Protein AF-A0A7C5K8W7-F1 (afdb_monomer)

Solvent-accessible surface area (backbone atoms only — not comparable to full-atom values): 14514 Å² total; per-residue (Å²): 136,70,42,13,37,46,47,64,35,25,34,15,46,86,16,75,35,67,70,28,60,50,97,71,78,48,80,86,53,53,38,77,48,79,43,80,39,96,89,74,43,78,45,77,44,69,28,29,51,47,43,64,71,70,41,61,81,80,43,57,71,79,78,52,62,81,52,55,68,49,37,47,49,49,48,41,46,51,50,65,73,43,66,86,58,56,69,76,70,30,32,60,22,24,37,38,40,27,22,52,65,27,26,50,49,47,34,49,59,45,49,49,35,32,75,76,71,31,70,92,63,48,51,70,73,52,56,61,43,41,42,69,56,38,42,56,58,57,41,29,72,76,66,50,39,66,29,61,76,46,67,39,70,48,38,84,47,15,60,63,52,48,51,52,50,50,50,53,36,48,79,67,64,75,33,69,35,35,45,40,34,36,37,35,58,81,30,69,70,57,53,52,51,42,64,78,76,44,81,67,39,89,89,42,66,54,30,34,41,45,22,29,37,39,28,36,36,34,24,64,62,78,46,80,43,50,47,69,61,51,56,52,54,49,65,62,48,75,76,65,85,73,88,67,21,50,55,59,42,59,68,60,51,52,48,48,46,52,54,71,67,50,79,86,123

Nearest PDB structures (foldseek):
  4ls5-assembly1_B  TM=7.069E-01  e=8.217E-13  Bacillus subtilis subsp. subtilis str. 168
  4r8e-assembly1_B  TM=7.696E-01  e=1.100E-11  Yersinia pestis
  1e5m-assembly1_A-2  TM=7.341E-01  e=1.330E-11  Synechocystis sp. PCC 6803
  4ls6-assembly1_B  TM=7.055E-01  e=9.696E-12  Bacillus subtilis subsp. subtilis str. 168
  8z5c-assembly1_A  TM=8.024E-01  e=2.295E-10  Helicobacter pylori

Secondary structure (DSSP, 8-state):
---EEEEEEEEETTEEEGGGS-TT--GGGEEEEEEEETTTEEEEEEEE----TTHHHHS-HHHHTTS-HHHHHHHHHHHHHTTTS-HHHHHT-EEEEE-SS-THHHHHHHHHHHHHH-GGG--HHHHHTSSTTTTHHHHHHHH---S-EEEE--GGGHHHHHHHHHHHHHHTTS-SEEEEEEEE---HHHHHHHHHHS---TT-GGGS-B-EEEEEEEESSS-SEEHHHHHHHHHHHTT--------S-HHHHHHHHHHTTS---

Foldseek 3Di:
DFKAFQDKWWWFLVGIGLVNQDPPDDLVQWDWDWDADPVPGIDIAIARETDLVCLVVQDPCVVCVLPDVLLSLQVSQCCVRCVPPDLVLQQAAEEEEFEACALVQLLVVQVCCCVVPNPVRRDPSSVCRNDRCSNVVVCCVRSVRNHHYYYAHDFQCRVVVSLVVVCVCQVVVVGFKYKYWYFDDDDSVNSVVCVVVFPDDSVPPQQHEIGHIMITMMGDPNHPDTSVVLVVQVVVCVVPDDDGNPGGYPSVSVVSNVSVVSPPD

Mean predicted aligned error: 6.03 Å

pLDDT: mean 86.11, std 12.81, range [30.64, 98.56]

Structure (mmCIF, N/CA/C/O backbone):
data_AF-A0A7C5K8W7-F1
#
_entry.id   AF-A0A7C5K8W7-F1
#
loop_
_atom_site.group_PDB
_atom_site.id
_atom_site.type_symbol
_atom_site.label_atom_id
_atom_site.label_alt_id
_atom_site.label_comp_id
_atom_site.label_asym_id
_atom_site.label_entity_id
_atom_site.label_seq_id
_atom_site.pdbx_PDB_ins_code
_atom_site.Cartn_x
_atom_site.Cartn_y
_atom_site.Cartn_z
_atom_site.occupancy
_atom_site.B_iso_or_equiv
_atom_site.auth_seq_id
_atom_site.auth_comp_id
_atom_site.auth_asym_id
_atom_site.auth_atom_id
_atom_site.pdbx_PDB_model_num
ATOM 1 N N . MET A 1 1 ? -21.645 8.231 16.759 1.00 73.12 1 MET A N 1
ATOM 2 C CA . MET A 1 1 ? -20.622 7.395 17.419 1.00 73.12 1 MET A CA 1
ATOM 3 C C . MET A 1 1 ? -19.262 7.879 16.956 1.00 73.12 1 MET A C 1
ATOM 5 O O . MET A 1 1 ? -19.178 8.366 15.835 1.00 73.12 1 MET A O 1
ATOM 9 N N . GLU A 1 2 ? -18.250 7.836 17.817 1.00 89.88 2 GLU A N 1
ATOM 10 C CA . GLU A 1 2 ? -16.876 8.190 17.441 1.00 89.88 2 GLU A CA 1
ATOM 11 C C . GLU A 1 2 ? -16.167 6.953 16.877 1.00 89.88 2 GLU A C 1
ATOM 13 O O . GLU A 1 2 ? -16.490 5.830 17.255 1.00 89.88 2 GLU A O 1
ATOM 18 N N . TYR A 1 3 ? -15.250 7.161 15.939 1.00 94.31 3 TYR A N 1
ATOM 19 C CA . TYR A 1 3 ? -14.462 6.119 15.289 1.00 94.31 3 TYR A CA 1
ATOM 20 C C . TYR A 1 3 ? -13.103 6.690 14.892 1.00 94.31 3 TYR A C 1
ATOM 22 O O . TYR A 1 3 ? -12.923 7.908 14.752 1.00 94.31 3 TYR A O 1
ATOM 30 N N . GLY A 1 4 ? -12.123 5.814 14.714 1.00 94.44 4 GLY A N 1
ATOM 31 C CA . GLY A 1 4 ? -10.752 6.230 14.469 1.00 94.44 4 GLY A CA 1
ATOM 32 C C . GLY A 1 4 ? -9.823 5.082 14.122 1.00 94.44 4 GLY A C 1
ATOM 33 O O . GLY A 1 4 ? -10.266 3.968 13.855 1.00 94.44 4 GLY A O 1
ATOM 34 N N . ILE A 1 5 ? -8.525 5.377 14.122 1.00 94.38 5 ILE A N 1
ATOM 35 C CA . ILE A 1 5 ? -7.471 4.376 13.945 1.00 94.38 5 ILE A CA 1
ATOM 36 C C . ILE A 1 5 ? -7.405 3.522 15.205 1.00 94.38 5 ILE A C 1
ATOM 38 O O . ILE A 1 5 ? -7.180 4.064 16.279 1.00 94.38 5 ILE A O 1
ATOM 42 N N . ILE A 1 6 ? -7.570 2.214 15.059 1.00 94.75 6 ILE A N 1
ATOM 43 C CA . ILE A 1 6 ? -7.406 1.181 16.088 1.00 94.75 6 ILE A CA 1
ATOM 44 C C . ILE A 1 6 ? -5.950 0.723 16.129 1.00 94.75 6 ILE A C 1
ATOM 46 O O . ILE A 1 6 ? -5.326 0.700 17.184 1.00 94.75 6 ILE A O 1
ATOM 50 N N . ASP A 1 7 ? -5.396 0.391 14.964 1.00 94.44 7 ASP A N 1
ATOM 51 C CA . ASP A 1 7 ? -4.010 -0.043 14.831 1.00 94.44 7 ASP A CA 1
ATOM 52 C C . ASP A 1 7 ? -3.421 0.426 13.502 1.00 94.44 7 ASP A C 1
ATOM 54 O O . ASP A 1 7 ? -4.143 0.833 12.587 1.00 94.44 7 ASP A O 1
ATOM 58 N N . PHE A 1 8 ? -2.098 0.382 13.397 1.00 93.94 8 PHE A N 1
ATOM 59 C CA . PHE A 1 8 ? -1.381 0.753 12.190 1.00 93.94 8 PHE A CA 1
ATOM 60 C C . PHE A 1 8 ? -0.068 -0.009 12.054 1.00 93.94 8 PHE A C 1
ATOM 62 O O . PHE A 1 8 ? 0.549 -0.430 13.033 1.00 93.94 8 PHE A O 1
ATOM 69 N N . VAL A 1 9 ? 0.404 -0.123 10.818 1.00 93.81 9 VAL A N 1
ATOM 70 C CA . VAL A 1 9 ? 1.716 -0.682 10.502 1.00 93.81 9 VAL A CA 1
ATOM 71 C C . VAL A 1 9 ? 2.294 -0.005 9.268 1.00 93.81 9 VAL A C 1
ATOM 73 O O . VAL A 1 9 ? 1.561 0.411 8.371 1.00 93.81 9 VAL A O 1
ATOM 76 N N . GLY A 1 10 ? 3.618 0.103 9.215 1.00 91.81 10 GLY A N 1
ATOM 77 C CA . GLY A 1 10 ? 4.339 0.562 8.041 1.00 91.81 10 GLY A CA 1
ATOM 78 C C . GLY A 1 10 ? 5.283 -0.488 7.465 1.00 91.81 10 GLY A C 1
ATOM 79 O O . GLY A 1 10 ? 5.705 -1.413 8.157 1.00 91.81 10 GLY A O 1
ATOM 80 N N . LEU A 1 11 ? 5.652 -0.305 6.201 1.00 91.50 11 LEU A N 1
ATOM 81 C CA . LEU A 1 11 ? 6.654 -1.084 5.490 1.00 91.50 11 LEU A CA 1
ATOM 82 C C . LEU A 1 11 ? 7.580 -0.154 4.703 1.00 91.50 11 LEU A C 1
ATOM 84 O O . LEU A 1 11 ? 7.129 0.575 3.820 1.00 91.50 11 LEU A O 1
ATOM 88 N N . SER A 1 12 ? 8.879 -0.247 4.972 1.00 88.81 12 SER A N 1
ATOM 89 C CA . SER A 1 12 ? 9.927 0.506 4.276 1.00 88.81 12 SER A CA 1
ATOM 90 C C . SER A 1 12 ? 11.113 -0.387 3.905 1.00 88.81 12 SER A C 1
ATOM 92 O O . SER A 1 12 ? 11.062 -1.614 4.045 1.00 88.81 12 SER A O 1
ATOM 94 N N . SER A 1 13 ? 12.221 0.219 3.474 1.00 87.12 13 SER A N 1
ATOM 95 C CA . SER A 1 13 ? 13.502 -0.479 3.320 1.00 87.12 13 SER A CA 1
ATOM 96 C C . SER A 1 13 ? 14.047 -1.076 4.615 1.00 87.12 13 SER A C 1
ATOM 98 O O . SER A 1 13 ? 14.759 -2.077 4.572 1.00 87.12 13 SER A O 1
ATOM 100 N N . LYS A 1 14 ? 13.635 -0.559 5.777 1.00 84.00 14 LYS A N 1
ATOM 101 C CA . LYS A 1 14 ? 13.983 -1.137 7.084 1.00 84.00 14 LYS A CA 1
ATOM 102 C C . LYS A 1 14 ? 13.148 -2.352 7.465 1.00 84.00 14 LYS A C 1
ATOM 104 O O . LYS A 1 14 ? 13.459 -3.025 8.444 1.00 84.00 14 LYS A O 1
ATOM 109 N N . GLY A 1 15 ? 12.096 -2.630 6.701 1.00 87.50 15 GLY A N 1
ATOM 110 C CA . GLY A 1 15 ? 11.168 -3.720 6.946 1.00 87.50 15 GLY A CA 1
ATOM 111 C C . GLY A 1 15 ? 9.838 -3.256 7.518 1.00 87.50 15 GLY A C 1
ATOM 112 O O . GLY A 1 15 ? 9.438 -2.099 7.384 1.00 87.50 15 GLY A O 1
ATOM 113 N N . LEU A 1 16 ? 9.131 -4.221 8.094 1.00 92.81 16 LEU A N 1
ATOM 114 C CA . LEU A 1 16 ? 7.745 -4.121 8.534 1.00 92.81 16 LEU A CA 1
ATOM 115 C C . LEU A 1 16 ? 7.657 -3.834 10.037 1.00 92.81 16 LEU A C 1
ATOM 117 O O . LEU A 1 16 ? 8.288 -4.537 10.837 1.00 92.81 16 LEU A O 1
ATOM 121 N N . GLY A 1 17 ? 6.835 -2.855 10.410 1.00 90.69 17 GLY A N 1
ATOM 122 C CA . GLY A 1 17 ? 6.526 -2.522 11.798 1.00 90.69 17 GLY A CA 1
ATOM 123 C C . GLY A 1 17 ? 6.016 -1.092 11.974 1.00 90.69 17 GLY A C 1
ATOM 124 O O . GLY A 1 17 ? 5.951 -0.313 11.023 1.00 90.69 17 GLY A O 1
ATOM 125 N N . LYS A 1 18 ? 5.678 -0.723 13.213 1.00 87.25 18 LYS A N 1
ATOM 126 C CA . LYS A 1 18 ? 5.244 0.645 13.549 1.00 87.25 18 LYS A CA 1
ATOM 127 C C . LYS A 1 18 ? 6.357 1.671 13.305 1.00 87.25 18 LYS A C 1
ATOM 129 O O . LYS A 1 18 ? 6.107 2.722 12.725 1.00 87.25 18 LYS A O 1
ATOM 134 N N . ASP A 1 19 ? 7.608 1.300 13.580 1.00 80.00 19 ASP A N 1
ATOM 135 C CA . ASP A 1 19 ? 8.796 2.146 13.378 1.00 80.00 19 ASP A CA 1
ATOM 136 C C . ASP A 1 19 ? 9.365 2.141 11.946 1.00 80.00 19 ASP A C 1
ATOM 138 O O . ASP A 1 19 ? 10.412 2.754 11.692 1.00 80.00 19 ASP A O 1
ATOM 142 N N . ALA A 1 20 ? 8.706 1.451 11.004 1.00 77.06 20 ALA A N 1
ATOM 143 C CA . ALA A 1 20 ? 9.186 1.305 9.628 1.00 77.06 20 ALA A CA 1
ATOM 144 C C . ALA A 1 20 ? 9.417 2.663 8.946 1.00 77.06 20 ALA A C 1
ATOM 146 O O . ALA A 1 20 ? 10.386 2.824 8.202 1.00 77.06 20 ALA A O 1
ATOM 147 N N . PHE A 1 21 ? 8.582 3.658 9.253 1.00 67.94 21 PHE A N 1
ATOM 148 C CA . PHE A 1 21 ? 8.737 5.037 8.795 1.00 67.94 21 PHE A CA 1
ATOM 149 C C . PHE A 1 21 ? 9.193 5.922 9.950 1.00 67.94 21 PHE A C 1
ATOM 151 O O . PHE A 1 21 ? 8.407 6.598 10.606 1.00 67.94 21 PHE A O 1
ATOM 158 N N . SER A 1 22 ? 10.493 5.909 10.218 1.00 59.72 22 SER A N 1
ATOM 159 C CA . SER A 1 22 ? 11.137 6.894 11.086 1.00 59.72 22 SER A CA 1
ATOM 160 C C . SER A 1 22 ? 12.089 7.751 10.254 1.00 59.72 22 SER A C 1
ATOM 162 O O . SER A 1 22 ? 12.620 7.287 9.246 1.00 59.72 22 SER A O 1
ATOM 164 N N . PHE A 1 23 ? 12.402 8.970 10.712 1.00 54.12 23 PHE A N 1
ATOM 165 C CA . PHE A 1 23 ? 13.442 9.846 10.128 1.00 54.12 23 PHE A CA 1
ATOM 166 C C . PHE A 1 23 ? 14.855 9.222 10.089 1.00 54.12 23 PHE A C 1
ATOM 168 O O . PHE A 1 23 ? 15.833 9.900 9.800 1.00 54.12 23 PHE A O 1
ATOM 175 N N . LYS A 1 24 ? 14.985 7.939 10.430 1.00 57.00 24 LYS A N 1
ATOM 176 C CA . LYS A 1 24 ? 16.237 7.212 10.548 1.00 57.00 24 LYS A CA 1
ATOM 177 C C . LYS A 1 24 ? 16.646 6.505 9.256 1.00 57.00 24 LYS A C 1
ATOM 179 O O . LYS A 1 24 ? 17.617 5.761 9.352 1.00 57.00 24 LYS A O 1
ATOM 184 N N . LEU A 1 25 ? 15.927 6.610 8.129 1.00 69.94 25 LEU A N 1
ATOM 185 C CA . LEU A 1 25 ? 16.428 6.065 6.854 1.00 69.94 25 LEU A CA 1
ATOM 186 C C . LEU A 1 25 ? 17.847 6.574 6.626 1.00 69.94 25 LEU A C 1
ATOM 188 O O . LEU A 1 25 ? 18.106 7.769 6.742 1.00 69.94 25 LEU A O 1
ATOM 192 N N . LYS A 1 26 ? 18.778 5.652 6.411 1.00 77.94 26 LYS A N 1
ATOM 193 C CA . LYS A 1 26 ? 20.192 5.981 6.253 1.00 77.94 26 LYS A CA 1
ATOM 194 C C . LYS A 1 26 ? 20.591 5.830 4.800 1.00 77.94 26 LYS A C 1
ATOM 196 O O . LYS A 1 26 ? 19.956 5.103 4.043 1.00 77.94 26 LYS A O 1
ATOM 201 N N . LYS A 1 27 ? 21.716 6.449 4.443 1.00 81.19 27 LYS A N 1
ATOM 202 C CA . LYS A 1 27 ? 22.355 6.261 3.134 1.00 81.19 27 LYS A CA 1
ATOM 203 C C . LYS A 1 27 ? 22.630 4.775 2.834 1.00 81.19 27 LYS A C 1
ATOM 205 O O . LYS A 1 27 ? 22.548 4.359 1.690 1.00 81.19 27 LYS A O 1
ATOM 210 N N . GLU A 1 28 ? 22.870 3.974 3.874 1.00 85.50 28 GLU A N 1
ATOM 211 C CA . GLU A 1 28 ? 23.045 2.512 3.811 1.00 85.50 28 GLU A CA 1
ATOM 212 C C . GLU A 1 28 ? 21.793 1.751 3.333 1.00 85.50 28 GLU A C 1
ATOM 214 O O . GLU A 1 28 ? 21.921 0.662 2.783 1.00 85.50 28 GLU A O 1
ATOM 219 N N . ASP A 1 29 ? 20.594 2.314 3.525 1.00 85.19 29 ASP A N 1
ATOM 220 C CA . ASP A 1 29 ? 19.325 1.691 3.122 1.00 85.19 29 ASP A CA 1
ATOM 221 C C . ASP A 1 29 ? 18.980 1.975 1.641 1.00 85.19 29 ASP A C 1
ATOM 223 O O . ASP A 1 29 ? 17.985 1.458 1.120 1.00 85.19 29 ASP A O 1
ATOM 227 N N . ILE A 1 30 ? 19.761 2.828 0.963 1.00 88.25 30 ILE A N 1
ATOM 228 C CA . ILE A 1 30 ? 19.527 3.229 -0.428 1.00 88.25 30 ILE A CA 1
ATOM 229 C C . ILE A 1 30 ? 19.907 2.080 -1.361 1.00 88.25 30 ILE A C 1
ATOM 231 O O . ILE A 1 30 ? 21.018 1.554 -1.340 1.00 88.25 30 ILE A O 1
ATOM 235 N N . SER A 1 31 ? 18.966 1.720 -2.225 1.00 90.50 31 SER A N 1
ATOM 236 C CA . SER A 1 31 ? 19.178 0.844 -3.371 1.00 90.50 31 SER A CA 1
ATOM 237 C C . SER A 1 31 ? 19.349 1.669 -4.643 1.00 90.50 31 SER A C 1
ATOM 239 O O . SER A 1 31 ? 18.922 2.819 -4.719 1.00 90.50 31 SER A O 1
ATOM 241 N N . PHE A 1 32 ? 19.946 1.063 -5.666 1.00 89.44 32 PHE A N 1
ATOM 242 C CA . PHE A 1 32 ? 20.142 1.701 -6.963 1.00 89.44 32 PHE A CA 1
ATOM 243 C C . PHE A 1 32 ? 19.497 0.882 -8.067 1.00 89.44 32 PHE A C 1
ATOM 245 O O . PHE A 1 32 ? 19.556 -0.350 -8.066 1.00 89.44 32 PHE A O 1
ATOM 252 N N . MET A 1 33 ? 18.881 1.586 -9.008 1.00 86.31 33 MET A N 1
ATOM 253 C CA . MET A 1 33 ? 18.307 1.015 -10.214 1.00 86.31 33 MET A CA 1
ATOM 254 C C . MET A 1 33 ? 19.039 1.592 -11.418 1.00 86.31 33 MET A C 1
ATOM 256 O O . MET A 1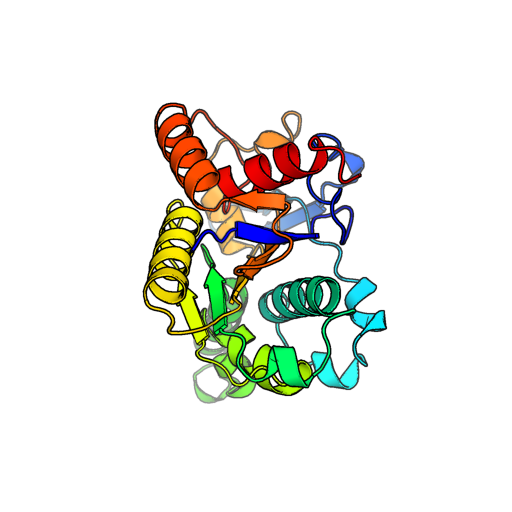 33 ? 19.143 2.809 -11.580 1.00 86.31 33 MET A O 1
ATOM 260 N N . GLU A 1 34 ? 19.583 0.703 -12.242 1.00 85.00 34 GLU A N 1
ATOM 261 C CA . GLU A 1 34 ? 20.274 1.085 -13.465 1.00 85.00 34 GLU A CA 1
ATOM 262 C C . GLU A 1 34 ? 19.276 1.147 -14.615 1.00 85.00 34 GLU A C 1
ATOM 264 O O . GLU A 1 34 ? 18.711 0.132 -15.008 1.00 85.00 34 GLU A O 1
ATOM 269 N N . ILE A 1 35 ? 19.113 2.334 -15.187 1.00 81.56 35 ILE A N 1
ATOM 270 C CA . ILE A 1 35 ? 18.235 2.575 -16.324 1.00 81.56 35 ILE A CA 1
ATOM 271 C C . ILE A 1 35 ? 19.096 2.743 -17.567 1.00 81.56 35 ILE A C 1
ATOM 273 O O . ILE A 1 35 ? 19.996 3.588 -17.610 1.00 81.56 35 ILE A O 1
ATOM 277 N N . LYS A 1 36 ? 18.811 1.931 -18.585 1.00 76.44 36 LYS A N 1
ATOM 278 C CA . LYS A 1 36 ? 19.449 2.011 -19.900 1.00 76.44 36 LYS A CA 1
ATOM 279 C C . LYS A 1 36 ? 18.443 2.539 -20.906 1.00 76.44 36 LYS A C 1
ATOM 281 O O . LYS A 1 36 ? 17.385 1.950 -21.090 1.00 76.44 36 LYS A O 1
ATOM 286 N N . SER A 1 37 ? 18.795 3.625 -21.576 1.00 65.31 37 SER A N 1
ATOM 287 C CA . SER A 1 37 ? 18.036 4.150 -22.704 1.00 65.31 37 SER A CA 1
ATOM 288 C C . SER A 1 37 ? 18.984 4.449 -23.856 1.00 65.31 37 SER A C 1
ATOM 290 O O . SER A 1 37 ? 20.062 5.000 -23.641 1.00 65.31 37 SER A O 1
ATOM 292 N N . GLU A 1 38 ? 18.566 4.139 -25.083 1.00 60.22 38 GLU A N 1
ATOM 293 C CA . GLU A 1 38 ? 19.293 4.551 -26.290 1.00 60.22 38 GLU A CA 1
ATOM 294 C C . GLU A 1 38 ? 19.387 6.081 -26.410 1.00 60.22 38 GLU A C 1
ATOM 296 O O . GLU A 1 38 ? 20.368 6.601 -26.930 1.00 60.22 38 GLU A O 1
ATOM 301 N N . ILE A 1 39 ? 18.396 6.806 -25.877 1.00 57.69 39 ILE A N 1
ATOM 302 C CA . ILE A 1 39 ? 18.286 8.268 -25.982 1.00 57.69 39 ILE A CA 1
ATOM 303 C C . ILE A 1 39 ? 19.061 8.972 -24.856 1.00 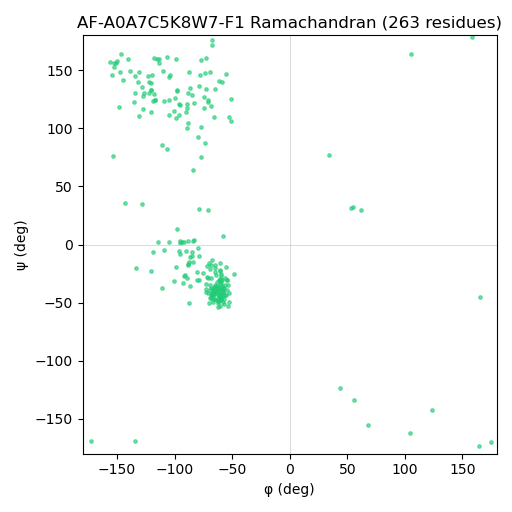57.69 39 ILE A C 1
ATOM 305 O O . ILE A 1 39 ? 19.642 10.033 -25.072 1.00 57.69 39 ILE A O 1
ATOM 309 N N . PHE A 1 40 ? 19.088 8.391 -23.652 1.00 58.25 40 PHE A N 1
ATOM 310 C CA . PHE A 1 40 ? 19.617 9.053 -22.446 1.00 58.25 40 PHE A CA 1
ATOM 311 C C . PHE A 1 40 ? 20.874 8.394 -21.864 1.00 58.25 40 PHE A C 1
ATOM 313 O O . PHE A 1 40 ? 21.385 8.835 -20.835 1.00 58.25 40 PHE A O 1
ATOM 320 N N . GLY A 1 41 ? 21.381 7.343 -22.509 1.00 69.00 41 GLY A N 1
ATOM 321 C CA . GLY A 1 41 ? 22.503 6.561 -22.009 1.00 69.00 41 GLY A CA 1
ATOM 322 C C . GLY A 1 41 ? 22.152 5.761 -20.752 1.00 69.00 41 GLY A C 1
ATOM 323 O O . GLY A 1 41 ? 21.001 5.395 -20.505 1.00 69.00 41 GLY A O 1
ATOM 324 N N . LYS A 1 42 ? 23.182 5.450 -19.962 1.00 77.88 42 LYS A N 1
ATOM 325 C CA . LYS A 1 42 ? 23.071 4.706 -18.703 1.00 77.88 42 LYS A CA 1
ATOM 326 C C . LYS A 1 42 ? 22.982 5.689 -17.533 1.00 77.88 42 LYS A C 1
ATOM 328 O O . LYS A 1 42 ? 23.926 6.443 -17.304 1.00 77.88 42 LYS A O 1
ATOM 333 N N . LYS A 1 43 ? 21.888 5.645 -16.768 1.00 83.62 43 LYS A N 1
ATOM 334 C CA . LYS A 1 43 ? 21.689 6.431 -15.537 1.00 83.62 43 LYS A CA 1
ATOM 335 C C . LYS A 1 43 ? 21.468 5.483 -14.360 1.00 83.62 43 LYS A C 1
ATOM 337 O O . LYS A 1 43 ? 20.681 4.551 -14.467 1.00 83.62 43 LYS A O 1
ATOM 342 N N . SER A 1 44 ? 22.160 5.710 -13.247 1.00 88.38 44 SER A N 1
ATOM 343 C CA . SER A 1 44 ? 21.886 5.025 -11.978 1.00 88.38 44 SER A CA 1
ATOM 344 C C . SER A 1 44 ? 21.061 5.960 -11.108 1.00 88.38 44 SER A C 1
ATOM 346 O O . SER A 1 44 ? 21.457 7.111 -10.930 1.00 88.38 44 SER A O 1
ATOM 348 N N . LEU A 1 45 ? 19.914 5.498 -10.618 1.00 89.31 45 LEU A N 1
ATOM 349 C CA . LEU A 1 45 ? 19.011 6.307 -9.804 1.00 89.31 45 LEU A CA 1
ATOM 350 C C . LEU A 1 45 ? 18.797 5.669 -8.426 1.00 89.31 45 LEU A C 1
ATOM 352 O O . LEU A 1 45 ? 18.544 4.460 -8.359 1.00 89.31 45 LEU A O 1
ATOM 356 N N . PRO A 1 46 ? 18.895 6.455 -7.337 1.00 90.50 46 PRO A N 1
ATOM 357 C CA . PRO A 1 46 ? 18.686 5.960 -5.986 1.00 90.50 46 PRO A CA 1
ATOM 358 C C . PRO A 1 46 ? 17.192 5.802 -5.687 1.00 90.50 46 PRO A C 1
ATOM 360 O O . PRO A 1 46 ? 16.364 6.607 -6.118 1.00 90.50 46 PRO A O 1
ATOM 363 N N . PHE A 1 47 ? 16.854 4.788 -4.899 1.00 90.06 47 PHE A N 1
ATOM 364 C CA . PHE A 1 47 ? 15.527 4.600 -4.325 1.00 90.06 47 PHE A CA 1
ATOM 365 C C . PHE A 1 47 ? 15.600 3.750 -3.051 1.00 90.06 47 PHE A C 1
ATOM 367 O O . PHE A 1 47 ? 16.521 2.953 -2.868 1.00 90.06 47 PHE A O 1
ATOM 374 N N . PHE A 1 48 ? 14.612 3.862 -2.169 1.00 88.94 48 PHE A N 1
ATOM 375 C CA . PHE A 1 48 ? 14.472 2.951 -1.034 1.00 88.94 48 PHE A CA 1
ATOM 376 C C . PHE A 1 48 ? 13.613 1.751 -1.431 1.00 88.94 48 PHE A C 1
ATOM 378 O O . PHE A 1 48 ? 12.421 1.887 -1.703 1.00 88.94 48 PHE A O 1
ATOM 385 N N . LYS A 1 49 ? 14.218 0.561 -1.456 1.00 91.50 49 LYS A N 1
ATOM 386 C CA . LYS A 1 49 ? 13.532 -0.690 -1.792 1.00 91.50 49 LYS A CA 1
ATOM 387 C C . LYS A 1 49 ? 12.851 -1.280 -0.565 1.00 91.50 49 LYS A C 1
ATOM 389 O O . LYS A 1 49 ? 13.523 -1.494 0.435 1.00 91.50 49 LYS A O 1
ATOM 394 N N . ALA A 1 50 ? 11.568 -1.624 -0.647 1.00 91.31 50 ALA A N 1
ATOM 395 C CA . ALA A 1 50 ? 10.851 -2.225 0.479 1.00 91.31 50 ALA A CA 1
ATOM 396 C C . ALA A 1 50 ? 11.415 -3.613 0.836 1.00 91.31 50 ALA A C 1
ATOM 398 O O . ALA A 1 50 ? 11.600 -4.463 -0.043 1.00 91.31 50 ALA A O 1
ATOM 399 N N . ASN A 1 51 ? 11.640 -3.871 2.130 1.00 92.38 51 ASN A N 1
ATOM 400 C CA . ASN A 1 51 ? 12.064 -5.186 2.611 1.00 92.38 51 ASN A CA 1
ATOM 401 C C . ASN A 1 51 ? 10.845 -6.068 2.928 1.00 92.38 51 ASN A C 1
ATOM 403 O O . ASN A 1 51 ? 10.238 -5.963 3.993 1.00 92.38 51 ASN A O 1
ATOM 407 N N . ILE A 1 52 ? 10.520 -6.967 1.995 1.00 93.56 52 ILE A N 1
ATOM 408 C CA . ILE A 1 52 ? 9.361 -7.869 2.067 1.00 93.56 52 ILE A CA 1
ATOM 409 C C . ILE A 1 52 ? 9.693 -9.283 2.572 1.00 93.56 52 ILE A C 1
ATOM 411 O O . ILE A 1 52 ? 8.871 -10.187 2.422 1.00 93.56 52 ILE A O 1
ATOM 415 N N . ASP A 1 53 ? 10.878 -9.521 3.148 1.00 92.62 53 ASP A N 1
ATOM 416 C CA . ASP A 1 53 ? 11.310 -10.881 3.516 1.00 92.62 53 ASP A CA 1
ATOM 417 C C . ASP A 1 53 ? 10.386 -11.560 4.532 1.00 92.62 53 ASP A C 1
ATOM 419 O O . ASP A 1 53 ? 10.139 -12.765 4.424 1.00 92.62 53 ASP A O 1
ATOM 423 N N . LYS A 1 54 ? 9.802 -10.776 5.446 1.00 95.00 54 LYS A N 1
ATOM 424 C CA . LYS A 1 54 ? 8.827 -11.250 6.439 1.00 95.00 54 LYS A CA 1
ATOM 425 C C . LYS A 1 54 ? 7.564 -11.860 5.830 1.00 95.00 54 LYS A C 1
ATOM 427 O O . LYS A 1 54 ? 6.865 -12.599 6.508 1.00 95.00 54 LYS A O 1
ATOM 432 N N . LEU A 1 55 ? 7.276 -11.641 4.544 1.00 95.56 55 LEU A N 1
ATOM 433 C CA . LEU A 1 55 ? 6.135 -12.288 3.883 1.00 95.56 55 LEU A CA 1
ATOM 434 C C . LEU A 1 55 ? 6.229 -13.823 3.917 1.00 95.56 55 LEU A C 1
ATOM 436 O O . LEU A 1 55 ? 5.203 -14.501 3.925 1.00 95.56 55 LEU A O 1
ATOM 440 N N . LYS A 1 56 ? 7.450 -14.370 3.994 1.00 95.25 56 LYS A N 1
ATOM 441 C CA . LYS A 1 56 ? 7.713 -15.814 4.108 1.00 95.25 56 LYS A CA 1
ATOM 442 C C . LYS A 1 56 ? 7.263 -16.407 5.449 1.00 95.25 56 LYS A C 1
ATOM 444 O O . LYS A 1 56 ? 7.136 -17.622 5.545 1.00 95.25 56 LYS A O 1
ATOM 449 N N . GLU A 1 57 ? 7.032 -15.576 6.465 1.00 95.94 57 GLU A N 1
ATOM 450 C CA . GLU A 1 57 ? 6.479 -16.007 7.756 1.00 95.94 57 GLU A CA 1
ATOM 451 C C . GLU A 1 57 ? 4.970 -16.284 7.655 1.00 95.94 57 GLU A C 1
ATOM 453 O O . GLU A 1 57 ? 4.443 -17.089 8.418 1.00 95.94 57 GLU A O 1
ATOM 458 N N . PHE A 1 58 ? 4.287 -15.663 6.686 1.00 95.94 58 PHE A N 1
ATOM 459 C CA . PHE A 1 58 ? 2.839 -15.789 6.491 1.00 95.94 58 PHE A CA 1
ATOM 460 C C . PHE A 1 58 ? 2.458 -16.767 5.375 1.00 95.94 58 PHE A C 1
ATOM 462 O O . PHE A 1 58 ? 1.412 -17.407 5.456 1.00 95.94 58 PHE A O 1
ATOM 469 N N . TYR A 1 59 ? 3.286 -16.894 4.332 1.00 96.94 59 TYR A N 1
ATOM 470 C CA . TYR A 1 59 ? 2.950 -17.685 3.147 1.00 96.94 59 TYR A CA 1
ATOM 471 C C . TYR A 1 59 ? 4.122 -18.499 2.619 1.00 96.94 59 TYR A C 1
ATOM 473 O O . TYR A 1 59 ? 5.279 -18.070 2.646 1.00 96.94 59 TYR A O 1
ATOM 481 N 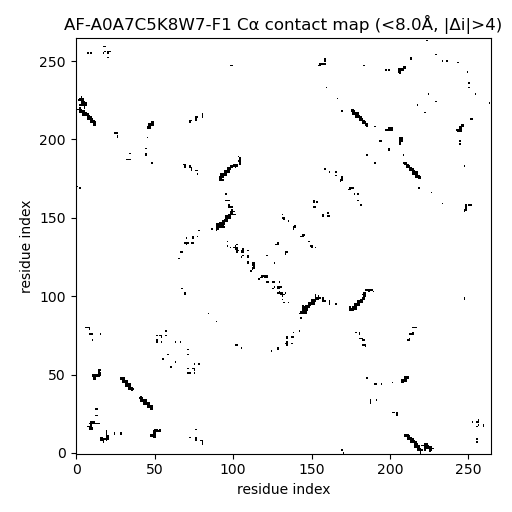N . SER A 1 60 ? 3.807 -19.651 2.023 1.00 96.00 60 SER A N 1
ATOM 482 C CA . SER A 1 60 ? 4.804 -20.412 1.281 1.00 96.00 60 SER A CA 1
ATOM 483 C C . SER A 1 60 ? 5.194 -19.674 -0.004 1.00 96.00 60 SER A C 1
ATOM 485 O O . SER A 1 60 ? 4.369 -19.029 -0.656 1.00 96.00 60 SER A O 1
ATOM 487 N N . LEU A 1 61 ? 6.449 -19.832 -0.441 1.00 92.44 61 LEU A N 1
ATOM 488 C CA . LEU A 1 61 ? 6.912 -19.263 -1.713 1.00 92.44 61 LEU A CA 1
ATOM 489 C C . LEU A 1 61 ? 6.068 -19.730 -2.905 1.00 92.44 61 LEU A C 1
ATOM 491 O O . LEU A 1 61 ? 5.950 -19.000 -3.885 1.00 92.44 61 LEU A O 1
ATOM 495 N N . LYS A 1 62 ? 5.484 -20.932 -2.829 1.00 94.12 62 LYS A N 1
ATOM 496 C CA . LYS A 1 62 ? 4.636 -21.496 -3.882 1.00 94.12 62 LYS A CA 1
ATOM 497 C C . LYS A 1 62 ? 3.356 -20.681 -4.066 1.00 94.12 62 LYS A C 1
ATOM 499 O O . LYS A 1 62 ? 2.984 -20.433 -5.214 1.00 94.12 62 LYS A O 1
ATOM 504 N N . ASP A 1 63 ? 2.739 -20.251 -2.969 1.00 91.62 63 ASP A N 1
ATOM 505 C CA . ASP A 1 63 ? 1.444 -19.560 -2.974 1.00 91.62 63 ASP A CA 1
ATOM 506 C C . ASP A 1 63 ? 1.575 -18.137 -3.515 1.00 91.62 63 ASP A C 1
ATOM 508 O O . ASP A 1 63 ? 0.784 -17.699 -4.349 1.00 91.62 63 ASP A O 1
ATOM 51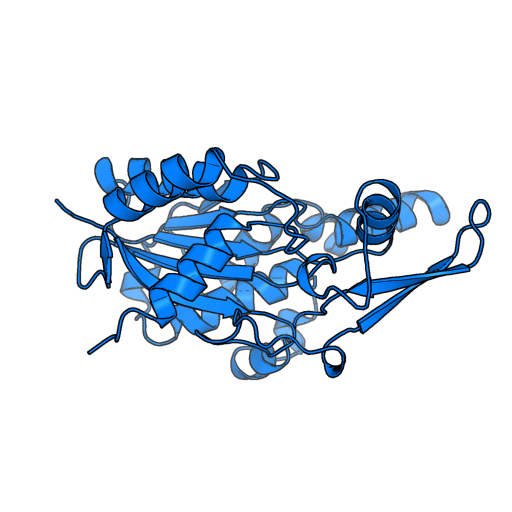2 N N . ILE A 1 64 ? 2.643 -17.442 -3.121 1.00 93.50 64 ILE A N 1
ATOM 513 C CA . ILE A 1 64 ? 2.876 -16.045 -3.508 1.00 93.50 64 ILE A CA 1
ATOM 514 C C . ILE A 1 64 ? 3.683 -15.892 -4.800 1.00 93.50 64 ILE A C 1
ATOM 516 O O . ILE A 1 64 ? 3.837 -14.773 -5.285 1.00 93.50 64 ILE A O 1
ATOM 520 N N . ARG A 1 65 ? 4.204 -16.982 -5.392 1.00 90.38 65 ARG A N 1
ATOM 521 C CA . ARG A 1 65 ? 5.082 -16.931 -6.583 1.00 90.38 65 ARG A CA 1
ATOM 522 C C . ARG A 1 65 ? 4.471 -16.155 -7.745 1.00 90.38 65 ARG A C 1
ATOM 524 O O . ARG A 1 65 ? 5.206 -15.528 -8.501 1.00 90.38 65 ARG A O 1
ATOM 531 N N . ARG A 1 66 ? 3.151 -16.248 -7.901 1.00 88.94 66 ARG A N 1
ATOM 532 C CA . ARG A 1 66 ? 2.396 -15.641 -9.004 1.00 88.94 66 ARG A CA 1
ATOM 533 C C . ARG A 1 66 ? 1.985 -14.194 -8.744 1.00 88.94 66 ARG A C 1
ATOM 535 O O . ARG A 1 66 ? 1.534 -13.543 -9.674 1.00 88.94 66 ARG A O 1
ATOM 542 N N . LEU A 1 67 ? 2.134 -13.714 -7.512 1.00 93.12 67 LEU A N 1
ATOM 543 C CA . LEU A 1 67 ? 1.847 -12.329 -7.165 1.00 93.12 67 LEU A CA 1
ATOM 544 C C . LEU A 1 67 ? 3.014 -11.447 -7.598 1.00 93.12 67 LEU A C 1
ATOM 546 O O . LEU A 1 67 ? 4.177 -11.806 -7.358 1.00 93.12 67 LEU A O 1
ATOM 550 N N . ASP A 1 68 ? 2.694 -10.300 -8.187 1.00 93.56 68 ASP A N 1
ATOM 551 C CA . ASP A 1 68 ? 3.660 -9.227 -8.381 1.00 93.56 68 ASP A CA 1
ATOM 552 C C . ASP A 1 68 ? 4.072 -8.616 -7.032 1.00 93.56 68 ASP A C 1
ATOM 554 O O . ASP A 1 68 ? 3.574 -8.976 -5.958 1.00 93.56 68 ASP A O 1
ATOM 558 N N . LYS A 1 69 ? 5.081 -7.750 -7.058 1.00 93.81 69 LYS A N 1
ATOM 559 C CA . LYS A 1 69 ? 5.648 -7.202 -5.828 1.00 93.81 69 LYS A CA 1
ATOM 560 C C . LYS A 1 69 ? 4.699 -6.192 -5.175 1.00 93.81 69 LYS A C 1
ATOM 562 O O . LYS A 1 69 ? 4.606 -6.204 -3.947 1.00 93.81 69 LYS A O 1
ATOM 567 N N . TYR A 1 70 ? 3.939 -5.429 -5.957 1.00 95.38 70 TYR A N 1
ATOM 568 C CA . TYR A 1 70 ? 2.850 -4.590 -5.460 1.00 95.38 70 TYR A CA 1
ATOM 569 C C . TYR A 1 70 ? 1.837 -5.383 -4.612 1.00 95.38 70 TYR A C 1
ATOM 571 O O . TYR A 1 70 ? 1.621 -5.059 -3.439 1.00 95.38 70 TYR A O 1
ATOM 579 N N . ALA A 1 71 ? 1.297 -6.490 -5.129 1.00 96.62 71 ALA A N 1
ATOM 580 C CA . ALA A 1 71 ? 0.369 -7.336 -4.382 1.00 96.62 71 ALA A CA 1
ATOM 581 C C . ALA A 1 71 ? 1.016 -7.973 -3.143 1.00 96.62 71 ALA A C 1
ATOM 583 O O . ALA A 1 71 ? 0.374 -8.093 -2.101 1.00 96.62 71 ALA A O 1
ATOM 584 N N . ARG A 1 72 ? 2.302 -8.342 -3.211 1.00 96.56 72 ARG A N 1
ATOM 585 C CA . ARG A 1 72 ? 3.051 -8.866 -2.053 1.00 96.56 72 ARG A CA 1
ATOM 586 C C . ARG A 1 72 ? 3.237 -7.835 -0.942 1.00 96.56 72 ARG A C 1
ATOM 588 O O . ARG A 1 72 ? 3.169 -8.212 0.225 1.00 96.56 72 ARG A O 1
ATOM 595 N N . ILE A 1 73 ? 3.458 -6.562 -1.278 1.00 96.56 73 ILE A N 1
ATOM 596 C CA . ILE A 1 73 ? 3.539 -5.464 -0.302 1.00 96.56 73 ILE A CA 1
ATOM 597 C C . ILE A 1 73 ? 2.202 -5.314 0.430 1.00 96.56 73 ILE A C 1
ATOM 599 O O . ILE A 1 73 ? 2.171 -5.311 1.661 1.00 96.56 73 ILE A O 1
ATOM 603 N N . VAL A 1 74 ? 1.100 -5.246 -0.324 1.00 97.56 74 VAL A N 1
ATOM 604 C CA . VAL A 1 74 ? -0.258 -5.149 0.232 1.00 97.56 74 VAL A CA 1
ATOM 605 C C . VAL A 1 74 ? -0.561 -6.345 1.134 1.00 97.56 74 VAL A C 1
ATOM 607 O O . VAL A 1 74 ? -1.035 -6.182 2.260 1.00 97.56 74 VAL A O 1
ATOM 610 N N . LEU A 1 75 ? -0.225 -7.552 0.672 1.00 97.75 75 LEU A N 1
ATOM 611 C CA . LEU A 1 75 ? -0.446 -8.776 1.427 1.00 97.75 75 LEU A CA 1
ATOM 612 C C . LEU A 1 75 ? 0.373 -8.795 2.725 1.00 97.75 75 LEU A C 1
ATOM 614 O O . LEU A 1 75 ? -0.168 -9.148 3.769 1.00 97.75 75 LEU A O 1
ATOM 618 N N . LEU A 1 76 ? 1.631 -8.344 2.702 1.00 97.88 76 LEU A N 1
ATOM 619 C CA . LEU A 1 76 ? 2.470 -8.252 3.901 1.00 97.88 76 LEU A CA 1
ATOM 620 C C . LEU A 1 76 ? 1.892 -7.281 4.940 1.00 97.88 76 LEU A C 1
ATOM 622 O O . LEU A 1 76 ? 1.763 -7.643 6.107 1.00 97.88 76 LEU A O 1
ATOM 626 N N . LEU A 1 77 ? 1.509 -6.073 4.512 1.00 97.50 77 LEU A N 1
ATOM 627 C CA . LEU A 1 77 ? 0.903 -5.062 5.385 1.00 97.50 77 LEU A CA 1
ATOM 628 C C . LEU A 1 77 ? -0.396 -5.573 6.020 1.00 97.50 77 LEU A C 1
ATOM 630 O O . LEU A 1 77 ? -0.577 -5.459 7.231 1.00 97.50 77 LEU A O 1
ATOM 634 N N . SER A 1 78 ? -1.272 -6.182 5.213 1.00 97.88 78 SER A N 1
ATOM 635 C CA . SER A 1 78 ? -2.531 -6.756 5.700 1.00 97.88 78 SER A CA 1
ATOM 636 C C . SER A 1 78 ? -2.311 -7.908 6.682 1.00 97.88 78 SER A C 1
ATOM 638 O O . SER A 1 78 ? -2.998 -7.988 7.694 1.00 97.88 78 SER A O 1
ATOM 640 N N . SER A 1 79 ? -1.327 -8.774 6.425 1.00 97.50 79 SER A N 1
ATOM 641 C CA . SER A 1 79 ? -1.061 -9.940 7.270 1.00 97.50 79 SER A CA 1
ATOM 642 C C . SER A 1 79 ? -0.586 -9.524 8.652 1.00 97.50 79 SER A C 1
ATOM 644 O O . SER A 1 79 ? -1.034 -10.081 9.649 1.00 97.50 79 SER A O 1
ATOM 646 N N . GLU A 1 80 ? 0.273 -8.509 8.717 1.00 97.12 80 GLU A N 1
ATOM 647 C CA . GLU A 1 80 ? 0.803 -8.013 9.982 1.00 97.12 80 GLU A CA 1
ATOM 648 C C . GLU A 1 80 ? -0.260 -7.308 10.822 1.00 97.12 80 GLU A C 1
ATOM 650 O O . GLU A 1 80 ? -0.371 -7.592 12.013 1.00 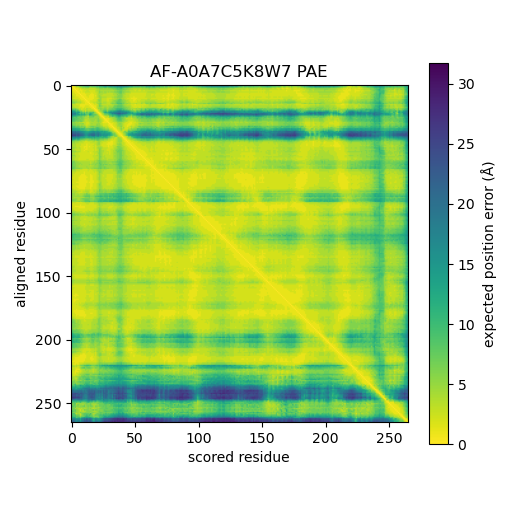97.12 80 GLU A O 1
ATOM 655 N N . ILE A 1 81 ? -1.067 -6.426 10.222 1.00 96.19 81 ILE A N 1
ATOM 656 C CA . ILE A 1 81 ? -2.096 -5.690 10.974 1.00 96.19 81 ILE A CA 1
ATOM 657 C C . ILE A 1 81 ? -3.274 -6.586 11.383 1.00 96.19 81 ILE A C 1
ATOM 659 O O . ILE A 1 81 ? -3.903 -6.360 12.412 1.00 96.19 81 ILE A O 1
ATOM 663 N N . LEU A 1 82 ? -3.557 -7.642 10.612 1.00 96.44 82 LEU A N 1
ATOM 664 C CA . LEU A 1 82 ? -4.648 -8.579 10.885 1.00 96.44 82 LEU A CA 1
ATOM 665 C C . LEU A 1 82 ? -4.226 -9.835 11.660 1.00 96.44 82 LEU A C 1
ATOM 667 O O . LEU A 1 82 ? -5.065 -10.715 11.874 1.00 96.44 82 LEU A O 1
ATOM 671 N N . LYS A 1 83 ? -2.960 -9.961 12.080 1.00 94.62 83 LYS A N 1
ATOM 672 C CA . LYS A 1 83 ? -2.433 -11.196 12.696 1.00 94.62 83 LYS A CA 1
ATOM 673 C C . LYS A 1 83 ? -3.168 -11.620 13.972 1.00 94.62 83 LYS A C 1
ATOM 675 O O . LYS A 1 83 ? -3.270 -12.809 14.248 1.00 94.62 83 LYS A O 1
ATOM 680 N N . ASN A 1 84 ? -3.695 -10.648 14.717 1.00 91.94 84 ASN A N 1
ATOM 681 C CA . ASN A 1 84 ? -4.411 -10.861 15.978 1.00 91.94 84 ASN A CA 1
ATOM 682 C C . ASN A 1 84 ? -5.934 -10.700 15.841 1.00 91.94 84 ASN A C 1
ATOM 684 O O . ASN A 1 84 ? -6.647 -10.800 16.836 1.00 91.94 84 ASN A O 1
ATOM 688 N N . ILE A 1 85 ? -6.436 -10.434 14.633 1.00 92.19 85 ILE A N 1
ATOM 689 C CA . ILE A 1 85 ? -7.872 -10.323 14.368 1.00 92.19 85 ILE A CA 1
ATOM 690 C C . ILE A 1 85 ? -8.398 -11.720 14.033 1.00 92.19 85 ILE A C 1
ATOM 692 O O . ILE A 1 85 ? -7.817 -12.433 13.211 1.00 92.19 85 ILE A O 1
ATOM 696 N N . ASN A 1 86 ? -9.482 -12.130 14.685 1.00 90.69 86 ASN A N 1
ATOM 697 C CA . ASN A 1 86 ? -10.106 -13.429 14.437 1.00 90.69 86 ASN A CA 1
ATOM 698 C C . ASN A 1 86 ? -10.845 -13.441 13.081 1.00 90.69 86 ASN A C 1
ATOM 700 O O . ASN A 1 86 ? -11.142 -12.399 12.503 1.00 90.69 86 ASN A O 1
ATOM 704 N N . GLN A 1 87 ? -11.117 -14.632 12.538 1.00 88.25 87 GLN A N 1
ATOM 705 C CA . GLN A 1 87 ? -11.663 -14.749 11.180 1.00 88.25 87 GLN A CA 1
ATOM 706 C C . GLN A 1 87 ? -13.058 -14.126 11.035 1.00 88.25 87 GLN A C 1
ATOM 708 O O . GLN A 1 87 ? -13.322 -13.485 10.024 1.00 88.25 87 GLN A O 1
ATOM 713 N N . ASN A 1 88 ? -13.920 -14.273 12.043 1.00 86.62 88 ASN A N 1
ATOM 714 C CA . ASN A 1 88 ? -15.286 -13.745 12.002 1.00 86.62 88 ASN A CA 1
ATOM 715 C C . ASN A 1 88 ? -15.294 -12.214 11.872 1.00 86.62 88 ASN A C 1
ATOM 717 O O . ASN A 1 88 ? -16.066 -11.676 11.092 1.00 86.62 88 ASN A O 1
ATOM 721 N N . GLU A 1 89 ? -14.387 -11.511 12.560 1.00 86.25 89 GLU A N 1
ATOM 722 C CA . GLU A 1 89 ? -14.257 -10.054 12.425 1.00 86.25 89 GLU A CA 1
ATOM 723 C C . GLU A 1 89 ? -13.700 -9.616 11.061 1.00 86.25 89 GLU A C 1
ATOM 725 O O . GLU A 1 89 ? -13.877 -8.463 10.670 1.00 86.25 89 GLU A O 1
ATOM 730 N N . LYS A 1 90 ? -13.007 -10.503 10.333 1.00 89.56 90 LYS A N 1
ATOM 731 C CA . LYS A 1 90 ? -12.481 -10.212 8.989 1.00 89.56 90 LYS A CA 1
ATOM 732 C C . LYS A 1 90 ? -13.541 -10.343 7.904 1.00 89.56 90 LYS A C 1
ATOM 734 O O . LYS A 1 90 ? -13.430 -9.658 6.891 1.00 89.56 90 LYS A O 1
ATOM 739 N N . GLU A 1 91 ? -14.529 -11.222 8.072 1.00 87.31 91 GLU A N 1
ATOM 740 C CA . GLU A 1 91 ? -15.482 -11.518 6.996 1.00 87.31 91 GLU A CA 1
ATOM 741 C C . GLU A 1 91 ? -16.270 -10.276 6.571 1.00 87.31 91 GLU A C 1
ATOM 743 O O . GLU A 1 91 ? -16.345 -10.012 5.374 1.00 87.31 91 GLU A O 1
ATOM 748 N N . ASP A 1 92 ? -16.727 -9.460 7.522 1.00 87.50 92 ASP A N 1
ATOM 749 C CA . ASP A 1 92 ? -17.508 -8.241 7.254 1.00 87.50 92 ASP A CA 1
ATOM 750 C C . ASP A 1 92 ? -16.654 -6.962 7.156 1.00 87.50 92 ASP A C 1
ATOM 752 O O . ASP A 1 92 ? -17.170 -5.857 6.961 1.00 87.50 92 ASP A O 1
ATOM 756 N N . MET A 1 93 ? -15.329 -7.084 7.280 1.00 95.50 93 MET A N 1
ATOM 757 C CA . MET A 1 93 ? -14.418 -5.944 7.229 1.00 95.50 93 MET A CA 1
ATOM 758 C C . MET A 1 93 ? -14.340 -5.385 5.808 1.00 95.50 93 MET A C 1
ATOM 760 O O . MET A 1 93 ? -13.987 -6.093 4.861 1.00 95.50 93 MET A O 1
ATOM 764 N N . ALA A 1 94 ? -14.616 -4.090 5.658 1.00 97.56 94 ALA A N 1
ATOM 765 C CA . ALA A 1 94 ? -14.409 -3.419 4.384 1.00 97.56 94 ALA A CA 1
ATOM 766 C C . ALA A 1 94 ? -12.912 -3.194 4.134 1.00 97.56 94 ALA A C 1
ATOM 768 O O . ALA A 1 94 ? -12.136 -2.956 5.060 1.00 97.56 94 ALA A O 1
ATOM 769 N N . VAL A 1 95 ? -12.503 -3.227 2.870 1.00 98.44 95 VAL A N 1
ATOM 770 C CA . VAL A 1 95 ? -11.115 -2.991 2.460 1.00 98.44 95 VAL A CA 1
ATOM 771 C C . VAL A 1 95 ? -11.062 -1.763 1.569 1.00 98.44 95 VAL A C 1
ATOM 773 O O . VAL A 1 95 ? -11.794 -1.666 0.587 1.00 98.44 95 VAL A O 1
ATOM 776 N N . ILE A 1 96 ? -10.166 -0.831 1.873 1.00 98.56 96 ILE A N 1
ATOM 777 C CA . ILE A 1 96 ? -9.846 0.289 0.990 1.00 98.56 96 ILE A CA 1
ATOM 778 C C . ILE A 1 96 ? -8.362 0.201 0.660 1.00 98.56 96 ILE A C 1
ATOM 780 O O . ILE A 1 96 ? -7.513 0.365 1.532 1.00 98.56 96 ILE A O 1
ATOM 784 N N . LEU A 1 97 ? -8.051 -0.044 -0.607 1.00 98.31 97 LEU A N 1
ATOM 785 C CA . LEU A 1 97 ? -6.698 -0.019 -1.141 1.00 98.31 97 LEU A CA 1
ATOM 786 C C . LEU A 1 97 ? -6.449 1.325 -1.829 1.00 98.31 97 LEU A C 1
ATOM 788 O O . LEU A 1 97 ? -7.005 1.603 -2.887 1.00 98.31 97 LEU A O 1
ATOM 792 N N . GLY A 1 98 ? -5.621 2.165 -1.225 1.00 96.19 98 GLY A N 1
ATOM 793 C CA . GLY A 1 98 ? -5.058 3.355 -1.840 1.00 96.19 98 GLY A CA 1
ATOM 794 C C . GLY A 1 98 ? -3.779 3.027 -2.608 1.00 96.19 98 GLY A C 1
ATOM 795 O O . GLY A 1 98 ? -2.905 2.318 -2.107 1.00 96.19 98 GLY A O 1
ATOM 796 N N . THR A 1 99 ? -3.663 3.551 -3.821 1.00 94.00 99 THR A N 1
ATOM 797 C CA . THR A 1 99 ? -2.436 3.469 -4.610 1.00 94.00 99 THR A CA 1
ATOM 798 C C . THR A 1 99 ? -2.218 4.730 -5.451 1.00 94.00 99 THR A C 1
ATOM 800 O O . THR A 1 99 ? -3.187 5.266 -5.971 1.00 94.00 99 THR A O 1
ATOM 803 N N . SER A 1 100 ? -0.991 5.227 -5.599 1.00 89.62 100 SER A N 1
ATOM 804 C CA . SER A 1 100 ? -0.708 6.417 -6.411 1.00 89.62 100 SER A CA 1
ATOM 805 C C . SER A 1 100 ? -0.348 6.025 -7.841 1.00 89.62 100 SER A C 1
ATOM 807 O O . SER A 1 100 ? -0.698 6.735 -8.779 1.00 89.62 100 SER A O 1
ATOM 809 N N . TYR A 1 101 ? 0.312 4.878 -8.014 1.00 89.12 101 TYR A N 1
ATOM 810 C CA . TYR A 1 101 ? 0.736 4.335 -9.307 1.00 89.12 101 TYR A CA 1
ATOM 811 C C . TYR A 1 101 ? 0.404 2.842 -9.457 1.00 89.12 101 TYR A C 1
ATOM 813 O O . TYR A 1 101 ? 0.301 2.345 -10.578 1.00 89.12 101 TYR A O 1
ATOM 821 N N . GLY A 1 102 ? 0.189 2.120 -8.356 1.00 90.69 102 GLY A N 1
ATOM 822 C CA . GLY A 1 102 ? -0.273 0.731 -8.325 1.00 90.69 102 GLY A CA 1
ATOM 823 C C . GLY A 1 102 ? 0.601 -0.214 -9.125 1.00 90.69 102 GLY A C 1
ATOM 824 O O . GLY A 1 102 ? 1.825 -0.173 -9.044 1.00 90.69 102 GLY A O 1
ATOM 825 N N . SER A 1 103 ? -0.035 -1.058 -9.930 1.00 91.69 103 SER A N 1
ATOM 826 C CA . SER A 1 103 ? 0.590 -2.073 -10.780 1.00 91.69 103 SER A CA 1
ATOM 827 C C . SER A 1 103 ? 1.367 -1.522 -11.987 1.00 91.69 103 SER A C 1
ATOM 829 O O . SER A 1 103 ? 1.425 -2.171 -13.033 1.00 91.69 103 SER A O 1
ATOM 831 N N . PHE A 1 104 ? 1.936 -0.316 -11.896 1.00 92.06 104 PHE A N 1
ATOM 832 C CA . PHE A 1 104 ? 2.588 0.351 -13.024 1.00 92.06 104 PHE A CA 1
ATOM 833 C C . PHE A 1 104 ? 3.735 -0.483 -13.606 1.00 92.06 104 PHE A C 1
ATOM 835 O O . PHE A 1 104 ? 3.849 -0.596 -14.827 1.00 92.06 104 PHE A O 1
ATOM 842 N N . LYS A 1 105 ? 4.536 -1.139 -12.752 1.00 92.12 105 LYS A N 1
ATOM 843 C CA . LYS A 1 105 ? 5.594 -2.046 -13.213 1.00 92.12 105 LYS A CA 1
ATOM 844 C C . LYS A 1 105 ? 5.023 -3.226 -13.999 1.00 92.12 105 LYS A C 1
ATOM 846 O O . LYS A 1 105 ? 5.433 -3.455 -15.130 1.00 92.12 105 LYS A O 1
ATOM 851 N N . THR A 1 106 ? 4.071 -3.949 -13.411 1.00 94.19 106 THR A N 1
ATOM 852 C CA . THR A 1 106 ? 3.421 -5.109 -14.039 1.00 94.19 106 THR A CA 1
ATOM 853 C C . THR A 1 106 ? 2.750 -4.736 -15.362 1.00 94.19 106 THR A C 1
ATOM 855 O O . THR A 1 106 ? 2.792 -5.504 -16.321 1.00 94.19 106 THR A O 1
ATOM 858 N N . ASN A 1 107 ? 2.160 -3.539 -15.436 1.00 93.88 107 ASN A N 1
ATOM 859 C CA . ASN A 1 107 ? 1.577 -2.996 -16.657 1.00 93.88 107 ASN A CA 1
ATOM 860 C C . ASN A 1 107 ? 2.636 -2.783 -17.752 1.00 93.88 107 ASN A C 1
ATOM 862 O O . ASN A 1 107 ? 2.438 -3.253 -18.871 1.00 93.88 107 ASN A O 1
ATOM 866 N N . CYS A 1 108 ? 3.774 -2.164 -17.420 1.00 92.56 108 CYS A N 1
ATOM 867 C CA . CYS A 1 108 ? 4.888 -1.994 -18.357 1.00 92.56 108 CYS A CA 1
ATOM 868 C C . CYS A 1 108 ? 5.436 -3.348 -18.829 1.00 92.56 108 CYS A C 1
ATOM 870 O O . CYS A 1 108 ? 5.525 -3.571 -20.030 1.00 92.56 108 CYS A O 1
ATOM 872 N N . ASP A 1 109 ? 5.697 -4.284 -17.910 1.00 92.12 109 ASP A N 1
ATOM 873 C CA . ASP A 1 109 ? 6.214 -5.620 -18.246 1.00 92.12 109 ASP A CA 1
ATOM 874 C C . ASP A 1 109 ? 5.253 -6.381 -19.197 1.00 92.12 109 ASP A C 1
ATOM 876 O O . ASP A 1 109 ? 5.674 -7.114 -20.100 1.00 92.12 109 ASP A O 1
ATOM 880 N N . PHE A 1 110 ? 3.938 -6.198 -19.022 1.00 94.75 110 PHE A N 1
ATOM 881 C CA . PHE A 1 110 ? 2.923 -6.766 -19.912 1.00 94.75 110 PHE A CA 1
ATOM 882 C C . PHE A 1 110 ? 2.939 -6.120 -21.303 1.00 94.75 110 PHE A C 1
ATOM 884 O O . PHE A 1 110 ? 2.908 -6.832 -22.309 1.00 94.75 110 PHE A O 1
ATOM 891 N N . LEU A 1 111 ? 3.018 -4.789 -21.372 1.00 94.44 111 LEU A N 1
ATOM 892 C CA . LEU A 1 111 ? 3.093 -4.061 -22.639 1.00 94.44 111 LEU A CA 1
ATOM 893 C C . LEU A 1 111 ? 4.387 -4.362 -23.395 1.00 94.44 111 LEU A C 1
ATOM 895 O O . LEU A 1 111 ? 4.331 -4.584 -24.601 1.00 94.44 111 LEU A O 1
ATOM 899 N N . ASP A 1 112 ? 5.521 -4.461 -22.704 1.00 92.81 112 ASP A N 1
ATOM 900 C CA . ASP A 1 112 ? 6.807 -4.832 -23.297 1.00 92.81 112 ASP A CA 1
ATOM 901 C C . ASP A 1 112 ? 6.733 -6.206 -23.964 1.00 92.81 112 ASP A C 1
ATOM 903 O O . ASP A 1 112 ? 7.280 -6.405 -25.048 1.00 92.81 112 ASP A O 1
ATOM 907 N N . THR A 1 113 ? 5.995 -7.147 -23.369 1.00 94.50 113 THR A N 1
ATOM 908 C CA . THR A 1 113 ? 5.761 -8.459 -23.986 1.00 94.50 113 THR A CA 1
ATOM 909 C C . THR A 1 113 ? 5.041 -8.310 -25.330 1.00 94.50 113 THR A C 1
ATOM 911 O O . THR A 1 113 ? 5.482 -8.873 -26.329 1.00 94.50 113 THR A O 1
ATOM 914 N N . ILE A 1 114 ? 3.980 -7.501 -25.388 1.00 95.44 114 ILE A N 1
ATOM 915 C CA . ILE A 1 114 ? 3.221 -7.269 -26.626 1.00 95.44 114 ILE A CA 1
ATOM 916 C C . ILE A 1 114 ? 4.072 -6.538 -27.668 1.00 95.44 114 ILE A C 1
ATOM 918 O O . ILE A 1 114 ? 4.094 -6.938 -28.829 1.00 95.44 114 ILE A O 1
ATOM 922 N N . ILE A 1 115 ? 4.764 -5.474 -27.262 1.00 94.81 115 ILE A N 1
ATOM 923 C CA . ILE A 1 115 ? 5.521 -4.597 -28.161 1.00 94.81 115 ILE A CA 1
ATOM 924 C C . ILE A 1 115 ? 6.724 -5.330 -28.757 1.00 94.81 115 ILE A C 1
ATOM 926 O O . ILE A 1 115 ? 6.991 -5.201 -29.949 1.00 94.81 115 ILE A O 1
ATOM 930 N N . LEU A 1 116 ? 7.456 -6.087 -27.936 1.00 94.25 116 LEU A N 1
ATOM 931 C CA . LEU A 1 116 ? 8.712 -6.714 -28.346 1.00 94.25 116 LEU A CA 1
ATOM 932 C C . LEU A 1 116 ? 8.517 -8.106 -28.950 1.00 94.25 116 LEU A C 1
ATOM 934 O O . LEU A 1 116 ? 9.349 -8.531 -29.748 1.00 94.25 116 LEU A O 1
ATOM 938 N N . GLN A 1 117 ? 7.469 -8.831 -28.546 1.00 95.12 117 GLN A N 1
ATOM 939 C CA . GLN A 1 117 ? 7.295 -10.245 -28.904 1.00 95.12 117 GLN A CA 1
ATOM 940 C C . GLN A 1 117 ? 6.002 -10.520 -29.679 1.00 95.12 117 GLN A C 1
ATOM 942 O O . GLN A 1 117 ? 5.959 -11.503 -30.407 1.00 95.12 117 GLN A O 1
ATOM 947 N N . GLY A 1 118 ? 4.981 -9.663 -29.579 1.00 94.31 118 GLY A N 1
ATOM 948 C CA . GLY A 1 118 ? 3.672 -9.861 -30.210 1.00 94.31 118 GLY A CA 1
ATOM 949 C C . GLY A 1 118 ? 2.572 -10.272 -29.224 1.00 94.31 118 GLY A C 1
ATOM 950 O O . GLY A 1 118 ? 2.827 -10.686 -28.089 1.00 94.31 118 GLY A O 1
ATOM 951 N N . PHE A 1 119 ? 1.312 -10.144 -29.651 1.00 92.94 119 PHE A N 1
ATOM 952 C CA . PHE A 1 119 ? 0.131 -10.387 -28.807 1.00 92.94 119 PHE A CA 1
ATOM 953 C C . PHE A 1 119 ? 0.014 -11.839 -28.331 1.00 92.94 119 PHE A C 1
ATOM 955 O O . PHE A 1 119 ? -0.470 -12.090 -27.230 1.00 92.94 119 PHE A O 1
ATOM 962 N N . GLU A 1 120 ? 0.464 -12.797 -29.135 1.00 94.88 120 GLU A N 1
ATOM 963 C CA . GLU A 1 120 ? 0.422 -14.229 -28.843 1.00 94.88 120 GLU A CA 1
ATOM 964 C C . GLU A 1 120 ? 1.299 -14.636 -27.647 1.00 94.88 12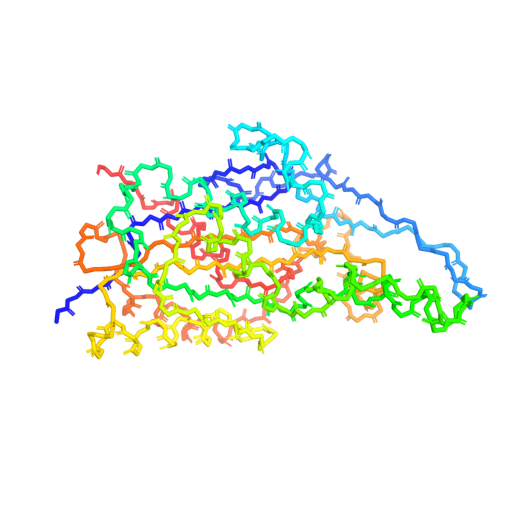0 GLU A C 1
ATOM 966 O O . GLU A 1 120 ? 1.073 -15.692 -27.053 1.00 94.88 120 GLU A O 1
ATOM 971 N N . TYR A 1 121 ? 2.251 -13.784 -27.250 1.00 93.81 121 TYR A N 1
ATOM 972 C CA . TYR A 1 121 ? 3.117 -13.992 -26.088 1.00 93.81 121 TYR A CA 1
ATOM 973 C C . TYR A 1 121 ? 2.614 -13.286 -24.822 1.00 93.81 121 TYR A C 1
ATOM 975 O O . TYR A 1 121 ? 3.169 -13.489 -23.739 1.00 93.81 121 TYR A O 1
ATOM 983 N N . ALA A 1 122 ? 1.547 -12.487 -24.916 1.00 92.38 122 ALA A N 1
ATOM 984 C CA . ALA A 1 122 ? 0.990 -11.759 -23.784 1.00 92.38 122 ALA A CA 1
ATOM 985 C C . ALA A 1 122 ? 0.402 -12.727 -22.742 1.00 92.38 122 ALA A C 1
ATOM 987 O O . ALA A 1 122 ? -0.629 -13.363 -22.957 1.00 92.38 122 ALA A O 1
ATOM 988 N N . SER A 1 123 ? 1.057 -12.840 -21.584 1.00 91.38 123 SER A N 1
ATOM 989 C CA . SER A 1 123 ? 0.652 -13.768 -20.524 1.00 91.38 123 SER A CA 1
ATOM 990 C C . SER A 1 123 ? -0.677 -13.346 -19.879 1.00 91.38 123 SER A C 1
ATOM 992 O O . SER A 1 123 ? -0.722 -12.299 -19.225 1.00 91.38 123 SER A O 1
ATOM 994 N N . PRO A 1 124 ? -1.740 -14.178 -19.930 1.00 90.44 124 PRO A N 1
ATOM 995 C CA . PRO A 1 124 ? -2.987 -13.892 -19.219 1.00 90.44 124 PRO A CA 1
ATOM 996 C C . PRO A 1 124 ? -2.786 -13.800 -17.706 1.00 90.44 124 PRO A C 1
ATOM 998 O O . PRO A 1 124 ? -3.467 -13.041 -17.026 1.00 90.44 124 PRO A O 1
ATOM 1001 N N . MET A 1 125 ? -1.823 -14.555 -17.167 1.00 88.19 125 MET A N 1
ATOM 1002 C CA . MET A 1 125 ? -1.489 -14.485 -15.747 1.00 88.19 125 MET A CA 1
ATOM 1003 C C . MET A 1 125 ? -0.910 -13.113 -15.393 1.00 88.19 125 MET A C 1
ATOM 1005 O O . MET A 1 125 ? -1.296 -12.539 -14.382 1.00 88.19 125 MET A O 1
ATOM 1009 N N . LEU A 1 126 ? -0.023 -12.573 -16.234 1.00 90.38 126 LEU A N 1
ATOM 1010 C CA . LEU A 1 126 ? 0.555 -11.247 -16.023 1.00 90.38 126 LEU A CA 1
ATOM 1011 C C . LEU A 1 126 ? -0.511 -10.151 -16.153 1.00 90.38 126 LEU A C 1
ATOM 1013 O O . LEU A 1 126 ? -0.550 -9.250 -15.322 1.00 90.38 126 LEU A O 1
ATOM 1017 N N . PHE A 1 127 ? -1.429 -10.291 -17.118 1.00 93.19 127 PHE A N 1
ATOM 1018 C CA . PHE A 1 127 ? -2.551 -9.370 -17.323 1.00 93.19 127 PHE A CA 1
ATOM 1019 C C . PHE A 1 127 ? -3.409 -9.179 -16.062 1.00 93.19 127 PHE A C 1
ATOM 1021 O O . PHE A 1 127 ? -3.804 -8.064 -15.745 1.00 93.19 127 PHE A O 1
ATOM 1028 N N . THR A 1 128 ? -3.659 -10.239 -15.283 1.00 92.62 128 THR A N 1
ATOM 1029 C CA . THR A 1 128 ? -4.438 -10.104 -14.031 1.00 92.62 128 THR A CA 1
ATOM 1030 C C . THR A 1 128 ? -3.807 -9.147 -13.017 1.00 92.62 128 THR A C 1
ATOM 1032 O O . THR A 1 128 ? -4.517 -8.557 -12.205 1.00 92.62 128 THR A O 1
ATOM 1035 N N . GLY A 1 129 ? -2.488 -8.959 -13.085 1.00 92.75 129 GLY A N 1
ATOM 1036 C CA . GLY A 1 129 ? -1.756 -8.031 -12.237 1.00 92.75 129 GLY A CA 1
ATOM 1037 C C . GLY A 1 129 ? -1.727 -6.594 -12.754 1.00 92.75 129 GLY A C 1
ATOM 1038 O O . GLY A 1 129 ? -1.314 -5.726 -12.004 1.00 92.75 129 GLY A O 1
ATOM 1039 N N . THR A 1 130 ? -2.163 -6.293 -13.985 1.00 94.62 130 THR A N 1
ATOM 1040 C CA . THR A 1 130 ? -1.934 -4.973 -14.616 1.00 94.62 130 THR A CA 1
ATOM 1041 C C . THR A 1 130 ? -2.885 -3.870 -14.158 1.00 94.62 130 THR A C 1
ATOM 1043 O O . THR A 1 130 ? -2.744 -2.730 -14.606 1.00 94.62 130 THR A O 1
ATOM 1046 N N . VAL A 1 131 ? -3.856 -4.193 -13.304 1.00 95.25 131 VAL A N 1
ATOM 1047 C CA . VAL A 1 131 ? -4.860 -3.266 -12.772 1.00 95.25 131 VAL A CA 1
ATOM 1048 C C . VAL A 1 131 ? -4.556 -2.899 -11.320 1.00 95.25 131 VAL A C 1
ATOM 1050 O O . VAL A 1 131 ? -4.137 -3.742 -10.534 1.00 95.25 131 VAL A O 1
ATOM 1053 N N . HIS A 1 132 ? -4.823 -1.650 -10.931 1.00 95.44 132 HIS A N 1
ATOM 1054 C CA . HIS A 1 132 ? -4.529 -1.148 -9.581 1.00 95.44 132 HIS A CA 1
ATOM 1055 C C . HIS A 1 132 ? -5.221 -1.935 -8.458 1.00 95.44 132 HIS A C 1
ATOM 1057 O O . HIS A 1 132 ? -4.691 -2.056 -7.362 1.00 95.44 132 HIS A O 1
ATOM 1063 N N . ASN A 1 133 ? -6.396 -2.502 -8.727 1.00 96.62 133 ASN A N 1
ATOM 1064 C CA . ASN A 1 133 ? -7.143 -3.296 -7.758 1.00 96.62 133 ASN A CA 1
ATOM 1065 C C . ASN A 1 133 ? -6.693 -4.768 -7.695 1.00 96.62 133 ASN A C 1
ATOM 1067 O O . ASN A 1 133 ? -7.295 -5.542 -6.948 1.00 96.62 133 ASN A O 1
ATOM 1071 N N . SER A 1 134 ? -5.660 -5.170 -8.448 1.00 95.94 134 SER A N 1
ATOM 1072 C CA . SER A 1 134 ? -5.177 -6.556 -8.502 1.00 95.94 134 SER A CA 1
ATOM 1073 C C . SER A 1 134 ? -4.838 -7.167 -7.133 1.00 95.94 134 SER A C 1
ATOM 1075 O O . SER A 1 134 ? -5.092 -8.363 -6.977 1.00 95.94 134 SER A O 1
ATOM 1077 N N . PRO A 1 135 ? -4.382 -6.421 -6.099 1.00 97.19 135 PRO A N 1
ATOM 1078 C CA . PRO A 1 135 ? -4.130 -7.006 -4.781 1.00 97.19 135 PRO A CA 1
ATOM 1079 C C . PRO A 1 135 ? -5.389 -7.375 -3.987 1.00 97.19 135 PRO A C 1
ATOM 1081 O O . PRO A 1 135 ? -5.297 -8.187 -3.067 1.00 97.19 135 PRO A O 1
ATOM 1084 N N . LEU A 1 136 ? -6.566 -6.826 -4.323 1.00 97.56 136 LEU A N 1
ATOM 1085 C CA . LEU A 1 136 ? -7.803 -7.087 -3.572 1.00 97.56 136 LEU A CA 1
ATOM 1086 C C . LEU A 1 136 ? -8.241 -8.556 -3.667 1.00 97.56 136 LEU A C 1
ATOM 1088 O O . LEU A 1 136 ? -8.704 -9.126 -2.681 1.00 97.56 136 LEU A O 1
ATOM 1092 N N . ALA A 1 137 ? -8.054 -9.199 -4.824 1.00 95.44 137 ALA A N 1
ATOM 1093 C CA . ALA A 1 137 ? -8.407 -10.610 -4.987 1.00 95.44 137 ALA A CA 1
ATOM 1094 C C . ALA A 1 137 ? -7.514 -11.544 -4.136 1.00 95.44 137 ALA A C 1
ATOM 1096 O O . ALA A 1 137 ? -8.061 -12.346 -3.376 1.00 95.44 137 ALA A O 1
ATOM 1097 N N . PRO A 1 138 ? -6.168 -11.434 -4.167 1.00 95.44 138 PRO A N 1
ATOM 1098 C CA . PRO A 1 138 ? -5.292 -12.111 -3.214 1.00 95.44 138 PRO A CA 1
ATOM 1099 C C . PRO A 1 138 ? -5.657 -11.848 -1.751 1.00 95.44 138 PRO A C 1
ATOM 1101 O O . PRO A 1 138 ? -5.659 -12.793 -0.970 1.00 95.44 138 PRO A O 1
ATOM 1104 N N . LEU A 1 139 ? -6.007 -10.613 -1.370 1.00 95.62 139 LEU A N 1
ATOM 1105 C CA . LEU A 1 139 ? -6.456 -10.314 -0.006 1.00 95.62 139 LEU A CA 1
ATOM 1106 C C . LEU A 1 139 ? -7.684 -11.145 0.387 1.00 95.62 139 LEU A C 1
ATOM 1108 O O . LEU A 1 139 ? -7.665 -11.806 1.423 1.00 95.62 139 LEU A O 1
ATOM 1112 N N . GLY A 1 140 ? -8.718 -11.178 -0.454 1.00 95.62 140 GLY A N 1
ATOM 1113 C CA . GLY A 1 140 ? -9.903 -12.000 -0.198 1.00 95.62 140 GLY A CA 1
ATOM 1114 C C . GLY A 1 140 ? -9.578 -13.493 -0.086 1.00 95.62 140 GLY A C 1
ATOM 1115 O O . GLY A 1 140 ? -10.049 -14.162 0.830 1.00 95.62 140 GLY A O 1
ATOM 1116 N N . ILE A 1 141 ? -8.717 -14.011 -0.969 1.00 94.44 141 ILE A N 1
ATOM 1117 C CA . ILE A 1 141 ? -8.328 -15.431 -0.995 1.00 94.44 141 ILE A CA 1
ATOM 1118 C C . ILE A 1 141 ? -7.500 -15.819 0.236 1.00 94.44 141 ILE A C 1
ATOM 1120 O O . ILE A 1 141 ? -7.756 -16.854 0.847 1.00 94.44 141 ILE A O 1
ATOM 1124 N N . PHE A 1 142 ? -6.497 -15.017 0.590 1.00 94.94 142 PHE A N 1
ATOM 1125 C CA . PHE A 1 142 ? -5.508 -15.373 1.608 1.00 94.94 142 PHE A CA 1
ATOM 1126 C C . PHE A 1 142 ? -5.884 -14.935 3.026 1.00 94.94 142 PHE A C 1
ATOM 1128 O O . PHE A 1 142 ? -5.412 -15.549 3.979 1.00 94.94 142 PHE A O 1
ATOM 1135 N N . GLN A 1 143 ? -6.690 -13.882 3.180 1.00 93.62 143 GLN A N 1
ATOM 1136 C CA . GLN A 1 143 ? -7.111 -13.350 4.485 1.00 93.62 143 GLN A CA 1
ATOM 1137 C C . GLN A 1 143 ? -8.595 -13.613 4.784 1.00 93.62 143 GLN A C 1
ATOM 1139 O O . GLN A 1 143 ? -9.069 -13.305 5.877 1.00 93.62 143 GLN A O 1
ATOM 1144 N N . GLY A 1 144 ? -9.342 -14.179 3.828 1.00 93.62 144 GLY A N 1
ATOM 1145 C CA . GLY A 1 144 ? -10.775 -14.441 3.964 1.00 93.62 144 GLY A CA 1
ATOM 1146 C C . GLY A 1 144 ? -11.608 -13.170 4.155 1.00 93.62 144 GLY A C 1
ATOM 1147 O O . GLY A 1 144 ? -12.644 -13.211 4.811 1.00 93.62 144 GLY A O 1
ATOM 1148 N N . LEU A 1 145 ? -11.140 -12.048 3.603 1.00 95.31 145 LEU A N 1
ATOM 1149 C CA . LEU A 1 145 ? -11.858 -10.774 3.591 1.00 95.31 145 LEU A CA 1
ATOM 1150 C C . LEU A 1 145 ? -13.000 -10.865 2.568 1.00 95.31 145 LEU A C 1
ATOM 1152 O O . LEU A 1 145 ? -12.745 -11.078 1.380 1.00 95.31 145 LEU A O 1
ATOM 1156 N N . ARG A 1 146 ? -14.249 -10.749 3.031 1.00 93.94 146 ARG A N 1
ATOM 1157 C CA . ARG A 1 146 ? -15.466 -10.894 2.204 1.00 93.94 146 ARG A CA 1
ATOM 1158 C C . ARG A 1 146 ? -16.331 -9.633 2.158 1.00 93.94 146 ARG A C 1
ATOM 1160 O O . ARG A 1 146 ? -17.281 -9.588 1.379 1.00 93.94 146 ARG A O 1
ATOM 1167 N N . GLY A 1 147 ? -15.983 -8.622 2.950 1.00 93.38 147 GLY A N 1
ATOM 1168 C CA . GLY A 1 147 ? -16.635 -7.325 2.952 1.00 93.38 147 GLY A CA 1
ATOM 1169 C C . GLY A 1 147 ? -16.401 -6.552 1.657 1.00 93.38 147 GLY A C 1
ATOM 1170 O O . GLY A 1 147 ? -15.669 -6.968 0.754 1.00 93.38 147 GLY A O 1
ATOM 1171 N N . THR A 1 148 ? -17.038 -5.386 1.561 1.00 95.44 148 THR A N 1
ATOM 1172 C CA . THR A 1 148 ? -16.892 -4.521 0.386 1.00 95.44 148 THR A CA 1
ATOM 1173 C C . THR A 1 148 ? -15.441 -4.064 0.208 1.00 95.44 148 THR A C 1
ATOM 1175 O O . THR A 1 148 ? -14.745 -3.760 1.178 1.00 95.44 148 THR A O 1
ATOM 1178 N N . SER A 1 149 ? -14.975 -4.007 -1.038 1.00 97.31 149 SER A N 1
ATOM 1179 C CA . SER A 1 149 ? -13.592 -3.671 -1.362 1.00 97.31 149 SER A CA 1
ATOM 1180 C C . SER A 1 149 ? -13.525 -2.527 -2.366 1.00 97.31 149 SER A C 1
ATOM 1182 O O . SER A 1 149 ? -14.150 -2.597 -3.426 1.00 97.31 149 SER A O 1
ATOM 1184 N N . TYR A 1 150 ? -12.719 -1.513 -2.070 1.00 98.19 150 TYR A N 1
ATOM 1185 C CA . TYR A 1 150 ? -12.518 -0.339 -2.911 1.00 98.19 150 TYR A CA 1
ATOM 1186 C C . TYR A 1 150 ? -11.042 -0.178 -3.263 1.00 98.19 150 TYR A C 1
ATOM 1188 O O . TYR A 1 150 ? -10.165 -0.443 -2.444 1.00 98.19 150 TYR A O 1
ATOM 1196 N N . CYS A 1 151 ? -10.774 0.301 -4.475 1.00 98.06 151 CYS A N 1
ATOM 1197 C CA . CYS A 1 151 ? -9.448 0.732 -4.899 1.00 98.06 151 CYS A CA 1
ATOM 1198 C C . CYS A 1 151 ? -9.514 2.215 -5.260 1.00 98.06 151 CYS A C 1
ATOM 1200 O O . CYS A 1 151 ? -10.314 2.603 -6.110 1.00 98.06 151 CYS A O 1
ATOM 1202 N N . ILE A 1 152 ? -8.682 3.034 -4.624 1.00 97.00 152 ILE A N 1
ATOM 1203 C CA . ILE A 1 152 ? -8.613 4.478 -4.838 1.00 97.00 152 ILE A CA 1
ATOM 1204 C C . ILE A 1 152 ? -7.235 4.814 -5.384 1.00 97.00 152 ILE A C 1
ATOM 1206 O O . ILE A 1 152 ? -6.225 4.509 -4.757 1.00 97.00 152 ILE A O 1
ATOM 1210 N N . SER A 1 153 ? -7.213 5.470 -6.540 1.00 93.06 153 SER A N 1
ATOM 1211 C CA . SER A 1 153 ? -6.003 6.054 -7.108 1.00 93.06 153 SER A CA 1
ATOM 1212 C C . SER A 1 153 ? -6.276 7.488 -7.527 1.00 93.06 153 SER A C 1
ATOM 1214 O O . SER A 1 153 ? -7.079 7.746 -8.422 1.00 93.06 153 SER A O 1
ATOM 1216 N N . ASN A 1 154 ? -5.674 8.423 -6.796 1.00 89.25 154 ASN A N 1
ATOM 1217 C CA . ASN A 1 154 ? -5.835 9.865 -6.971 1.00 89.25 154 ASN A CA 1
ATOM 1218 C C . ASN A 1 154 ? -4.507 10.601 -6.711 1.00 89.25 154 ASN A C 1
ATOM 1220 O O . ASN A 1 154 ? -4.500 11.669 -6.096 1.00 89.25 154 ASN A O 1
ATOM 1224 N N . PHE A 1 155 ? -3.384 9.983 -7.101 1.00 85.31 155 PHE A N 1
ATOM 1225 C CA . PHE A 1 155 ? -2.021 10.497 -6.914 1.00 85.31 155 PHE A CA 1
ATOM 1226 C C . PHE A 1 155 ? -1.802 11.082 -5.503 1.00 85.31 155 PHE A C 1
ATOM 1228 O O . PHE A 1 155 ? -2.073 10.406 -4.508 1.00 85.31 155 PHE A O 1
ATOM 1235 N N . GLU A 1 156 ? -1.383 12.345 -5.388 1.00 77.50 156 GLU A N 1
ATOM 1236 C CA . GLU A 1 156 ? -1.111 13.016 -4.113 1.00 77.50 156 GLU A CA 1
ATOM 1237 C C . GLU A 1 156 ? -2.332 13.104 -3.184 1.00 77.50 156 GLU A C 1
ATOM 1239 O O . GLU A 1 156 ? -2.190 13.211 -1.969 1.00 77.50 156 GLU A O 1
ATOM 1244 N N . LYS A 1 157 ? -3.551 13.006 -3.724 1.00 83.44 157 LYS A N 1
ATOM 1245 C CA . LYS A 1 157 ? -4.797 13.062 -2.947 1.00 83.44 157 LYS A CA 1
ATOM 1246 C C . LYS A 1 157 ? -5.341 11.693 -2.573 1.00 83.44 157 LYS A C 1
ATOM 1248 O O . LYS A 1 157 ? -6.392 11.623 -1.936 1.00 83.44 157 LYS A O 1
ATOM 1253 N N . THR A 1 158 ? -4.667 10.606 -2.930 1.00 89.81 158 THR A N 1
ATOM 1254 C CA . THR A 1 158 ? -5.137 9.247 -2.639 1.00 89.81 158 THR A CA 1
ATOM 1255 C C . THR A 1 158 ? -5.375 9.037 -1.145 1.00 89.81 158 THR A C 1
ATOM 1257 O O . THR A 1 158 ? -6.421 8.518 -0.772 1.00 89.81 158 THR A O 1
ATOM 1260 N N . PHE A 1 159 ? -4.474 9.513 -0.275 1.00 88.25 159 PHE A N 1
ATOM 1261 C CA . PHE A 1 159 ? -4.639 9.369 1.175 1.00 88.25 159 PHE A CA 1
ATOM 1262 C C . PHE A 1 159 ? -5.908 10.054 1.693 1.00 88.25 159 PHE A C 1
ATOM 1264 O O . PHE A 1 159 ? -6.748 9.419 2.332 1.00 88.25 159 PHE A O 1
ATOM 1271 N N . SER A 1 160 ? -6.085 11.336 1.361 1.00 86.44 160 SER A N 1
ATOM 1272 C CA . SER A 1 160 ? -7.263 12.107 1.779 1.00 86.44 160 SER A CA 1
ATOM 1273 C C . SER A 1 160 ? -8.562 11.576 1.163 1.00 86.44 160 SER A C 1
ATOM 1275 O O . SER A 1 160 ? -9.581 11.521 1.846 1.00 86.44 160 SER A O 1
ATOM 1277 N N . SER A 1 161 ? -8.522 11.116 -0.090 1.00 90.56 161 SER A N 1
ATOM 1278 C CA . SER A 1 161 ? -9.684 10.542 -0.784 1.00 90.56 161 SER A CA 1
ATOM 1279 C C . SER A 1 161 ? -10.115 9.211 -0.161 1.00 90.56 161 SER A C 1
ATOM 1281 O O . SER A 1 161 ? -11.304 8.987 0.059 1.00 90.56 161 SER A O 1
ATOM 1283 N N . SER A 1 162 ? -9.158 8.345 0.182 1.00 94.44 162 SER A N 1
ATOM 1284 C CA . SER A 1 162 ? -9.438 7.074 0.852 1.00 94.44 162 SER A CA 1
ATOM 1285 C C . SER A 1 162 ? -9.945 7.266 2.280 1.00 94.44 162 SER A C 1
ATOM 1287 O O . SER A 1 162 ? -10.848 6.549 2.703 1.00 94.44 162 SER A O 1
ATOM 1289 N N . LEU A 1 163 ? -9.416 8.248 3.018 1.00 92.38 163 LEU A N 1
ATOM 1290 C CA . LEU A 1 163 ? -9.931 8.596 4.346 1.00 92.38 163 LEU A CA 1
ATOM 1291 C C . LEU A 1 163 ? -11.344 9.173 4.285 1.00 92.38 163 LEU A C 1
ATOM 1293 O O . LEU A 1 163 ? -12.167 8.841 5.131 1.00 92.38 163 LEU A O 1
ATOM 1297 N N . TYR A 1 164 ? -11.642 9.992 3.276 1.00 92.88 164 TYR A N 1
ATOM 1298 C CA . TYR A 1 164 ? -12.996 10.488 3.051 1.00 92.88 164 TYR A CA 1
ATOM 1299 C C . TYR A 1 164 ? -13.978 9.342 2.777 1.00 92.88 164 TYR A C 1
ATOM 1301 O O . TYR A 1 164 ? -15.052 9.296 3.371 1.00 92.88 164 TYR A O 1
ATOM 1309 N N . LEU A 1 165 ? -13.595 8.369 1.941 1.00 96.50 165 LEU A N 1
ATOM 1310 C CA . LEU A 1 165 ? -14.403 7.167 1.733 1.00 96.50 165 LEU A CA 1
ATOM 1311 C C . LEU A 1 165 ? -14.573 6.364 3.032 1.00 96.50 165 LEU A C 1
ATOM 1313 O O . LEU A 1 165 ? -15.680 5.929 3.334 1.00 96.50 165 LEU A O 1
ATOM 1317 N N . ALA A 1 166 ? -13.508 6.197 3.818 1.00 96.44 166 ALA A N 1
ATOM 1318 C CA . ALA A 1 166 ? -13.585 5.508 5.103 1.00 96.44 166 ALA A CA 1
ATOM 1319 C C . ALA A 1 166 ? -14.561 6.195 6.074 1.00 96.44 166 ALA A C 1
ATOM 1321 O O . ALA A 1 166 ? -15.371 5.522 6.709 1.00 96.44 166 ALA A O 1
ATOM 1322 N N . ASP A 1 167 ? -14.522 7.529 6.145 1.00 94.81 167 ASP A N 1
ATOM 1323 C CA . ASP A 1 167 ? -15.441 8.338 6.950 1.00 94.81 167 ASP A CA 1
ATOM 1324 C C . ASP A 1 167 ? -16.896 8.133 6.515 1.00 94.81 167 ASP A C 1
ATOM 1326 O O . ASP A 1 167 ? -17.769 7.902 7.350 1.00 94.81 167 ASP A O 1
ATOM 1330 N N . LEU A 1 168 ? -17.165 8.135 5.206 1.00 95.62 168 LEU A N 1
ATOM 1331 C CA . LEU A 1 168 ? -18.503 7.876 4.667 1.00 95.62 168 LEU A CA 1
ATOM 1332 C C . LEU A 1 168 ? -19.016 6.475 5.021 1.00 95.62 168 LEU A C 1
ATOM 1334 O O . LEU A 1 168 ? -20.166 6.339 5.437 1.00 95.62 168 LEU A O 1
ATOM 1338 N N . LEU A 1 169 ? -18.182 5.443 4.875 1.00 96.56 169 LEU A N 1
ATOM 1339 C CA . LEU A 1 169 ? -18.578 4.058 5.143 1.00 96.56 169 LEU A CA 1
ATOM 1340 C C . LEU A 1 169 ? -18.862 3.817 6.632 1.00 96.56 169 LEU A C 1
ATOM 1342 O O . LEU A 1 169 ? -19.869 3.186 6.958 1.00 96.56 169 LEU A O 1
ATOM 1346 N N . LEU A 1 170 ? -18.021 4.354 7.524 1.00 95.25 170 LEU A N 1
ATOM 1347 C CA . LEU A 1 170 ? -18.212 4.250 8.975 1.00 95.25 170 LEU A CA 1
ATOM 1348 C C . LEU A 1 170 ? -19.406 5.094 9.435 1.00 95.25 170 LEU A C 1
ATOM 1350 O O . LEU A 1 170 ? -20.304 4.582 10.096 1.00 95.25 170 LEU A O 1
ATOM 1354 N N . SER A 1 171 ? -19.482 6.371 9.048 1.00 94.69 171 SER A N 1
ATOM 1355 C CA . SER A 1 171 ? -20.590 7.251 9.460 1.00 94.69 171 SER A CA 1
ATOM 1356 C C . SER A 1 171 ? -21.960 6.763 8.986 1.00 94.69 171 SER A C 1
ATOM 1358 O O . SER A 1 171 ? -22.955 6.972 9.681 1.00 94.69 171 SER A O 1
ATOM 1360 N N . SER A 1 172 ? -22.006 6.083 7.837 1.00 95.06 172 SER A N 1
ATOM 1361 C CA . SER A 1 172 ? -23.228 5.503 7.270 1.00 95.06 172 SER A CA 1
ATOM 1362 C C . SER A 1 172 ? -23.512 4.076 7.752 1.00 95.06 172 SER A C 1
ATOM 1364 O O . SER A 1 172 ? -24.479 3.478 7.286 1.00 95.06 172 SER A O 1
ATOM 1366 N N . MET A 1 173 ? -22.696 3.520 8.659 1.00 93.50 173 MET A N 1
ATOM 1367 C CA . MET A 1 173 ? -22.826 2.149 9.179 1.00 93.50 173 MET A CA 1
ATOM 1368 C C . MET A 1 173 ? -22.859 1.069 8.083 1.00 93.50 173 MET A C 1
ATOM 1370 O O . MET A 1 173 ? -23.514 0.041 8.230 1.00 93.50 173 MET A O 1
ATOM 1374 N N . VAL A 1 174 ? -22.149 1.291 6.970 1.00 94.00 174 VAL A N 1
ATOM 1375 C CA . VAL A 1 174 ? -21.993 0.278 5.908 1.00 94.00 174 VAL A CA 1
ATOM 1376 C C . VAL A 1 174 ? -21.089 -0.863 6.381 1.00 94.00 174 VAL A C 1
ATOM 1378 O O . VAL A 1 174 ? -21.233 -1.997 5.936 1.00 94.00 174 VAL A O 1
ATOM 1381 N N . CYS A 1 175 ? -20.156 -0.558 7.283 1.00 93.94 175 CYS A N 1
ATOM 1382 C CA . CYS A 1 175 ? -19.261 -1.512 7.923 1.00 93.94 175 CYS A CA 1
ATOM 1383 C C . CYS A 1 175 ? -18.837 -0.996 9.304 1.00 93.94 175 CYS A C 1
ATOM 1385 O O . CYS A 1 175 ? -18.794 0.213 9.535 1.00 93.94 175 CYS A O 1
ATOM 1387 N N . GLU A 1 176 ? -18.449 -1.906 10.195 1.00 93.94 176 GLU A N 1
ATOM 1388 C CA . GLU A 1 176 ? -17.960 -1.553 11.537 1.00 93.94 176 GLU A CA 1
ATOM 1389 C C . GLU A 1 176 ? -16.438 -1.382 11.603 1.00 93.94 176 GLU A C 1
ATOM 1391 O O . GLU A 1 176 ? -15.920 -0.638 12.440 1.00 93.94 176 GLU A O 1
ATOM 1396 N N . LYS A 1 177 ? -15.717 -2.067 10.708 1.00 95.75 177 LYS A N 1
ATOM 1397 C CA . LYS A 1 177 ? -14.258 -2.025 10.608 1.00 95.75 177 LYS A CA 1
ATOM 1398 C C . LYS A 1 177 ? -13.812 -1.865 9.164 1.00 95.75 177 LYS A C 1
ATOM 1400 O O . LYS A 1 177 ? -14.412 -2.431 8.249 1.00 95.75 177 LYS A O 1
ATOM 1405 N N . ILE A 1 178 ? -12.723 -1.123 8.982 1.00 97.81 178 ILE A N 1
ATOM 1406 C CA . ILE A 1 178 ? -12.091 -0.914 7.679 1.00 97.81 178 ILE A CA 1
ATOM 1407 C C . ILE A 1 178 ? -10.610 -1.255 7.775 1.00 97.81 178 ILE A C 1
ATOM 1409 O O . ILE A 1 178 ? -9.895 -0.702 8.609 1.00 97.81 178 ILE A O 1
ATOM 1413 N N . LEU A 1 179 ? -10.143 -2.109 6.869 1.00 98.31 179 LEU A N 1
ATOM 1414 C CA . LEU A 1 179 ? -8.732 -2.247 6.548 1.00 98.31 179 LEU A CA 1
ATOM 1415 C C . LEU A 1 179 ? -8.378 -1.245 5.450 1.00 98.31 179 LEU A C 1
ATOM 1417 O O . LEU A 1 179 ? -8.710 -1.434 4.280 1.00 98.31 179 LEU A O 1
ATOM 1421 N N . LEU A 1 180 ? -7.700 -0.172 5.836 1.00 97.81 180 LEU A N 1
ATOM 1422 C CA . LEU A 1 180 ? -7.233 0.864 4.928 1.00 97.81 180 LEU A CA 1
ATOM 1423 C C . LEU A 1 180 ? -5.744 0.646 4.642 1.00 97.81 180 LEU A C 1
ATOM 1425 O O . LEU A 1 180 ? -4.925 0.762 5.547 1.00 97.81 180 LEU A O 1
ATOM 1429 N N . ILE A 1 181 ? -5.380 0.339 3.399 1.00 97.19 181 ILE A N 1
ATOM 1430 C CA . ILE A 1 181 ? -4.003 0.028 2.989 1.00 97.19 181 ILE A CA 1
ATOM 1431 C C . ILE A 1 181 ? -3.560 1.024 1.931 1.00 97.19 181 ILE A C 1
ATOM 1433 O O . ILE A 1 181 ? -4.310 1.312 1.009 1.00 97.19 181 ILE A O 1
ATOM 1437 N N . PHE A 1 182 ? -2.325 1.489 2.021 1.00 94.81 182 PHE A N 1
ATOM 1438 C CA . PHE A 1 182 ? -1.651 2.266 0.994 1.00 94.81 182 PHE A CA 1
ATOM 1439 C C . PHE A 1 182 ? -0.380 1.548 0.592 1.00 94.81 182 PHE A C 1
ATOM 1441 O O . PHE A 1 182 ? 0.392 1.156 1.465 1.00 94.81 182 PHE A O 1
ATOM 1448 N N . ALA A 1 183 ? -0.157 1.367 -0.703 1.00 93.50 183 ALA A N 1
ATOM 1449 C CA . ALA A 1 183 ? 1.033 0.690 -1.192 1.00 93.50 183 ALA A CA 1
ATOM 1450 C C . ALA A 1 183 ? 1.385 1.121 -2.611 1.00 93.50 183 ALA A C 1
ATOM 1452 O O . ALA A 1 183 ? 0.498 1.337 -3.439 1.00 93.50 183 ALA A O 1
ATOM 1453 N N . ASP A 1 184 ? 2.683 1.160 -2.888 1.00 91.75 184 ASP A N 1
ATOM 1454 C CA . ASP A 1 184 ? 3.234 1.361 -4.221 1.00 91.75 184 ASP A CA 1
ATOM 1455 C C . ASP A 1 184 ? 4.614 0.697 -4.330 1.00 91.75 184 ASP A C 1
ATOM 1457 O O . ASP A 1 184 ? 5.355 0.534 -3.350 1.00 91.75 184 ASP A O 1
ATOM 1461 N N . GLU A 1 185 ? 4.959 0.317 -5.555 1.00 91.31 185 GLU A N 1
ATOM 1462 C CA . GLU A 1 185 ? 6.283 -0.174 -5.920 1.00 91.31 185 GLU A CA 1
ATOM 1463 C C . GLU A 1 185 ? 6.968 0.769 -6.912 1.00 91.31 185 GLU A C 1
ATOM 1465 O O . GLU A 1 185 ? 6.322 1.553 -7.612 1.00 91.31 185 GLU A O 1
ATOM 1470 N N . ILE A 1 186 ? 8.294 0.672 -6.992 1.00 89.12 186 ILE A N 1
ATOM 1471 C CA . ILE A 1 186 ? 9.097 1.452 -7.921 1.00 89.12 186 ILE A CA 1
ATOM 1472 C C . ILE A 1 186 ? 9.387 0.588 -9.142 1.00 89.12 186 ILE A C 1
ATOM 1474 O O . ILE A 1 186 ? 9.800 -0.569 -9.048 1.00 89.12 186 ILE A O 1
ATOM 1478 N N . SER A 1 187 ? 9.180 1.198 -10.304 1.00 88.69 187 SER A N 1
ATOM 1479 C CA . SER A 1 187 ? 9.622 0.684 -11.595 1.00 88.69 187 SER A CA 1
ATOM 1480 C C . SER A 1 187 ? 10.686 1.599 -12.181 1.00 88.69 187 SER A C 1
ATOM 1482 O O . SER A 1 187 ? 10.740 2.788 -11.857 1.00 88.69 187 SER A O 1
ATOM 1484 N N . ASP A 1 188 ? 11.462 1.053 -13.108 1.00 88.25 188 ASP A N 1
ATOM 1485 C CA . ASP A 1 188 ? 12.465 1.770 -13.881 1.00 88.25 188 ASP A CA 1
ATOM 1486 C C . ASP A 1 188 ? 11.851 3.007 -14.551 1.00 88.25 188 ASP A C 1
ATOM 1488 O O . ASP A 1 188 ? 12.346 4.118 -14.380 1.00 88.25 188 ASP A O 1
ATOM 1492 N N . LEU A 1 189 ? 10.713 2.855 -15.236 1.00 85.69 189 LEU A N 1
ATOM 1493 C CA . LEU A 1 189 ? 10.061 3.963 -15.937 1.00 85.69 189 LEU A CA 1
ATOM 1494 C C . LEU A 1 189 ? 9.546 5.049 -14.977 1.00 85.69 189 LEU A C 1
ATOM 1496 O O . LEU A 1 189 ? 9.693 6.240 -15.260 1.00 85.69 189 LEU A O 1
ATOM 1500 N N . LEU A 1 190 ? 8.989 4.657 -13.827 1.00 87.00 190 LEU A N 1
ATOM 1501 C CA . LEU A 1 190 ? 8.526 5.608 -12.813 1.00 87.00 190 LEU A CA 1
ATOM 1502 C C . LEU A 1 190 ? 9.701 6.396 -12.220 1.00 87.00 190 LEU A C 1
ATOM 1504 O O . LEU A 1 190 ? 9.649 7.623 -12.133 1.00 87.00 190 LEU A O 1
ATOM 1508 N N . LEU A 1 191 ? 10.781 5.702 -11.858 1.00 86.38 191 LEU A N 1
ATOM 1509 C CA . LEU A 1 191 ? 11.977 6.319 -11.293 1.00 86.38 191 LEU A CA 1
ATOM 1510 C C . LEU A 1 191 ? 12.680 7.224 -12.312 1.00 86.38 191 LEU A C 1
ATOM 1512 O O . LEU A 1 191 ? 13.126 8.321 -11.969 1.00 86.38 191 LEU A O 1
ATOM 1516 N N . TYR A 1 192 ? 12.718 6.806 -13.580 1.00 85.94 192 TYR A N 1
ATOM 1517 C CA . TYR A 1 192 ? 13.186 7.634 -14.685 1.00 85.94 192 TYR A CA 1
ATOM 1518 C C . TYR A 1 192 ? 12.383 8.937 -14.779 1.00 85.94 192 TYR A C 1
ATOM 1520 O O . TYR A 1 192 ? 12.979 10.018 -14.768 1.00 85.94 192 TYR A O 1
ATOM 1528 N N . GLY A 1 193 ? 11.048 8.842 -14.795 1.00 83.62 193 GLY A N 1
ATOM 1529 C CA . GLY A 1 193 ? 10.146 9.994 -14.810 1.00 83.62 193 GLY A CA 1
ATOM 1530 C C . GLY A 1 193 ? 10.379 10.932 -13.626 1.00 83.62 193 GLY A C 1
ATOM 1531 O O . GLY A 1 193 ? 10.556 12.137 -13.816 1.00 83.62 193 GLY A O 1
ATOM 1532 N N . PHE A 1 194 ? 10.491 10.385 -12.412 1.00 82.75 194 PHE A N 1
ATOM 1533 C CA . PHE A 1 194 ? 10.825 11.163 -11.218 1.00 82.75 194 PHE A CA 1
ATOM 1534 C C . PHE A 1 194 ? 12.154 11.890 -11.348 1.00 82.75 194 PHE A C 1
ATOM 1536 O O . PHE A 1 194 ? 12.225 13.057 -10.993 1.00 82.75 194 PHE A O 1
ATOM 1543 N N . SER A 1 195 ? 13.183 11.273 -11.922 1.00 80.31 195 SER A N 1
ATOM 1544 C CA . SER A 1 195 ? 14.485 11.933 -12.066 1.00 80.31 195 SER A CA 1
ATOM 1545 C C . SER A 1 195 ? 14.508 13.119 -13.037 1.00 80.31 195 SER A C 1
ATOM 1547 O O . SER A 1 195 ? 15.491 13.859 -13.055 1.00 80.31 195 SER A O 1
ATOM 1549 N N . ASN A 1 196 ? 13.463 13.275 -13.854 1.00 78.62 196 ASN A N 1
ATOM 1550 C CA . ASN A 1 196 ? 13.309 14.383 -14.796 1.00 78.62 196 ASN A CA 1
ATOM 1551 C C . ASN A 1 196 ? 12.397 15.497 -14.257 1.00 78.62 196 ASN A C 1
ATOM 1553 O O . ASN A 1 196 ? 12.440 16.614 -14.764 1.00 78.62 196 ASN A O 1
ATOM 1557 N N . ILE A 1 197 ? 11.564 15.195 -13.255 1.00 76.88 197 ILE A N 1
ATOM 1558 C CA . ILE A 1 197 ? 10.547 16.111 -12.711 1.00 76.88 197 ILE A CA 1
ATOM 1559 C C . ILE A 1 197 ? 10.908 16.563 -11.289 1.00 76.88 197 ILE A C 1
ATOM 1561 O O . ILE A 1 197 ? 10.689 17.716 -10.920 1.00 76.88 197 ILE A O 1
ATOM 1565 N N . LEU A 1 198 ? 11.477 15.664 -10.488 1.00 73.94 198 LEU A N 1
ATOM 1566 C CA . LEU A 1 198 ? 11.845 15.876 -9.095 1.00 73.94 198 LEU A CA 1
ATOM 1567 C C . LEU A 1 198 ? 13.358 16.071 -8.965 1.00 73.94 198 LEU A C 1
ATOM 1569 O O . LEU A 1 198 ? 14.158 15.441 -9.657 1.00 73.94 198 LEU A O 1
ATOM 1573 N N . LYS A 1 199 ? 13.761 16.922 -8.018 1.00 78.25 199 LYS A N 1
ATOM 1574 C CA . LYS A 1 199 ? 15.164 17.045 -7.611 1.00 78.25 199 LYS A CA 1
ATOM 1575 C C . LYS A 1 199 ? 15.509 15.899 -6.666 1.00 78.25 199 LYS A C 1
ATOM 1577 O O . LYS A 1 199 ? 15.281 16.024 -5.468 1.00 78.25 199 LYS A O 1
ATOM 1582 N N . ILE A 1 200 ? 16.027 14.804 -7.215 1.00 79.44 200 ILE A N 1
ATOM 1583 C CA . ILE A 1 200 ? 16.583 13.694 -6.435 1.00 79.44 200 ILE A CA 1
ATOM 1584 C C . ILE A 1 200 ? 18.024 14.049 -6.054 1.00 79.44 200 ILE A C 1
ATOM 1586 O O . ILE A 1 200 ? 18.855 14.294 -6.926 1.00 79.44 200 ILE A O 1
ATOM 1590 N N . ASP A 1 201 ? 18.298 14.078 -4.755 1.00 80.31 201 ASP A N 1
ATOM 1591 C CA . ASP A 1 201 ? 19.589 14.382 -4.144 1.00 80.31 201 ASP A CA 1
ATOM 1592 C C . ASP A 1 201 ? 19.953 13.258 -3.159 1.00 80.31 201 ASP A C 1
ATOM 1594 O O . ASP A 1 201 ? 19.260 13.022 -2.169 1.00 80.31 201 ASP A O 1
ATOM 1598 N N . GLU A 1 202 ? 21.047 12.549 -3.440 1.00 79.31 202 GLU A N 1
ATOM 1599 C CA . GLU A 1 202 ? 21.518 11.412 -2.638 1.00 79.31 202 GLU A CA 1
ATOM 1600 C C . GLU A 1 202 ? 21.952 11.797 -1.220 1.00 79.31 202 GLU A C 1
ATOM 1602 O O . GLU A 1 202 ? 21.941 10.953 -0.319 1.00 79.31 202 GLU A O 1
ATOM 1607 N N . ASP A 1 203 ? 22.328 13.057 -1.008 1.00 80.94 203 ASP A N 1
ATOM 1608 C CA . ASP A 1 203 ? 22.698 13.565 0.311 1.00 80.94 203 ASP A CA 1
ATOM 1609 C C . ASP A 1 203 ? 21.472 14.062 1.087 1.00 80.94 203 ASP A C 1
ATOM 1611 O O . ASP A 1 203 ? 21.501 14.169 2.317 1.00 80.94 203 ASP A O 1
ATOM 1615 N N . ASN A 1 204 ? 20.348 14.261 0.394 1.00 79.56 204 ASN A N 1
ATOM 1616 C CA . ASN A 1 204 ? 19.058 14.549 0.993 1.00 79.56 204 ASN A CA 1
ATOM 1617 C C . ASN A 1 204 ? 18.095 13.371 0.813 1.00 79.56 204 ASN A C 1
ATOM 1619 O O . ASN A 1 204 ? 17.229 13.373 -0.064 1.00 79.56 204 ASN A O 1
ATOM 1623 N N . ILE A 1 205 ? 18.175 12.406 1.735 1.00 77.38 205 ILE A N 1
ATOM 1624 C CA . ILE A 1 205 ? 17.322 11.202 1.786 1.00 77.38 205 ILE A CA 1
ATOM 1625 C C . ILE A 1 205 ? 15.824 11.487 1.645 1.00 77.38 205 ILE A C 1
ATOM 1627 O O . ILE A 1 205 ? 15.074 10.622 1.207 1.00 77.38 205 ILE A O 1
ATOM 1631 N N . ARG A 1 206 ? 15.368 12.693 2.010 1.00 74.50 206 ARG A N 1
ATOM 1632 C CA . ARG A 1 206 ? 13.960 13.070 1.896 1.00 74.50 206 ARG A CA 1
ATOM 1633 C C . ARG A 1 206 ? 13.522 13.234 0.457 1.00 74.50 206 ARG A C 1
ATOM 1635 O O . ARG A 1 206 ? 12.328 13.326 0.258 1.00 74.50 206 ARG A O 1
ATOM 1642 N N . THR A 1 207 ? 14.437 13.346 -0.500 1.00 77.12 207 THR A N 1
ATOM 1643 C CA . THR A 1 207 ? 14.149 13.532 -1.928 1.00 77.12 207 THR A CA 1
ATOM 1644 C C . THR A 1 207 ? 14.148 12.220 -2.716 1.00 77.12 207 THR A C 1
ATOM 1646 O O . THR A 1 207 ? 13.786 12.211 -3.892 1.00 77.12 207 THR A O 1
ATOM 1649 N N . ILE A 1 208 ? 14.561 11.122 -2.078 1.00 83.00 208 ILE A N 1
ATOM 1650 C CA . ILE A 1 208 ? 14.766 9.825 -2.715 1.00 83.00 208 ILE A CA 1
ATOM 1651 C C . ILE A 1 208 ? 13.454 9.028 -2.681 1.00 83.00 208 ILE A C 1
ATOM 1653 O O . ILE A 1 208 ? 12.970 8.730 -1.587 1.00 83.00 208 ILE A O 1
ATOM 1657 N N . PRO A 1 209 ? 12.909 8.626 -3.847 1.00 85.38 209 PRO A N 1
ATOM 1658 C CA . PRO A 1 209 ? 11.688 7.833 -3.918 1.00 85.38 209 PRO A CA 1
ATOM 1659 C C . PRO A 1 209 ? 11.776 6.535 -3.115 1.00 85.38 209 PRO A C 1
ATOM 1661 O O . PRO A 1 209 ? 12.831 5.900 -3.043 1.00 85.38 209 PRO A O 1
ATOM 1664 N N . GLN A 1 210 ? 10.654 6.104 -2.543 1.00 85.19 210 GLN A N 1
ATOM 1665 C CA . GLN A 1 210 ? 10.611 4.944 -1.661 1.00 85.19 210 GLN A CA 1
ATOM 1666 C C . GLN A 1 210 ? 9.446 4.016 -1.979 1.00 85.19 210 GLN A C 1
ATOM 1668 O O . GLN A 1 210 ? 8.305 4.445 -1.938 1.00 85.19 210 GLN A O 1
ATOM 1673 N N . GLU A 1 211 ? 9.727 2.724 -2.121 1.00 88.81 211 GLU A N 1
ATOM 1674 C CA . GLU A 1 211 ? 8.727 1.656 -2.142 1.00 88.81 211 GLU A CA 1
ATOM 1675 C C . GLU A 1 211 ? 8.184 1.306 -0.756 1.00 88.81 211 GLU A C 1
ATOM 1677 O O . GLU A 1 211 ? 8.856 1.450 0.272 1.00 88.81 211 GLU A O 1
ATOM 1682 N N . GLY A 1 212 ? 7.007 0.688 -0.751 1.00 90.62 212 GLY A N 1
ATOM 1683 C CA . GLY A 1 212 ? 6.394 0.137 0.445 1.00 90.62 212 GLY A CA 1
ATOM 1684 C C . GLY A 1 212 ? 5.021 0.738 0.644 1.00 90.62 212 GLY A C 1
ATOM 1685 O O . GLY A 1 212 ? 4.276 0.932 -0.314 1.00 90.62 212 GLY A O 1
ATOM 1686 N N . GLY A 1 213 ? 4.666 0.991 1.895 1.00 91.25 213 GLY A N 1
ATOM 1687 C CA . GLY A 1 213 ? 3.317 1.429 2.202 1.00 91.25 213 GLY A CA 1
ATOM 1688 C C . GLY A 1 213 ? 2.966 1.321 3.669 1.00 91.25 213 GLY A C 1
ATOM 1689 O O . GLY A 1 213 ? 3.806 0.984 4.501 1.00 91.25 213 GLY A O 1
ATOM 1690 N N . CYS A 1 214 ? 1.711 1.582 3.989 1.00 93.12 214 CYS A N 1
ATOM 1691 C CA . CYS A 1 214 ? 1.186 1.477 5.339 1.00 93.12 214 CYS A CA 1
ATOM 1692 C C . CYS A 1 214 ? -0.218 0.891 5.346 1.00 93.12 214 CYS A C 1
ATOM 1694 O O . CYS A 1 214 ? -0.918 0.906 4.337 1.00 93.12 214 CYS A O 1
ATOM 1696 N N 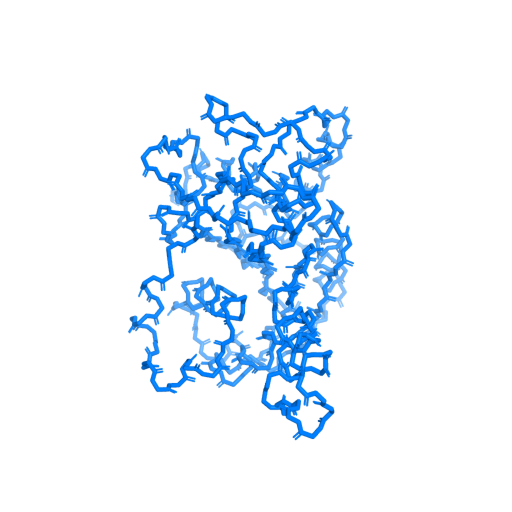. ALA A 1 215 ? -0.632 0.369 6.492 1.00 95.50 215 ALA A N 1
ATOM 1697 C CA . ALA A 1 215 ? -2.007 -0.027 6.723 1.00 95.50 215 ALA A CA 1
ATOM 1698 C C . ALA A 1 215 ? -2.508 0.542 8.047 1.00 95.50 215 ALA A C 1
ATOM 1700 O O . ALA A 1 215 ? -1.742 0.694 9.000 1.00 95.50 215 ALA A O 1
ATOM 1701 N N . PHE A 1 216 ? -3.801 0.828 8.081 1.00 95.81 216 PHE A N 1
ATOM 1702 C CA . PHE A 1 216 ? -4.553 1.276 9.237 1.00 95.81 216 PHE A CA 1
ATOM 1703 C C . PHE A 1 216 ? -5.772 0.377 9.394 1.00 95.81 216 PHE A C 1
ATOM 1705 O O . PHE A 1 216 ? -6.475 0.088 8.425 1.00 95.81 216 PHE A O 1
ATOM 1712 N N . LEU A 1 217 ? -6.036 -0.035 10.625 1.00 96.69 217 LEU A N 1
ATOM 1713 C CA . LEU A 1 217 ? -7.294 -0.648 11.007 1.00 96.69 217 LEU A CA 1
ATOM 1714 C C . LEU A 1 217 ? -8.162 0.454 11.602 1.00 96.69 217 LEU A C 1
ATOM 1716 O O . LEU A 1 217 ? -7.748 1.091 12.567 1.00 96.69 217 LEU A O 1
ATOM 1720 N N . LEU A 1 218 ? -9.334 0.701 11.026 1.00 96.50 218 LEU A N 1
ATOM 1721 C CA . LEU A 1 218 ? -10.278 1.711 11.501 1.00 96.50 218 LEU A CA 1
ATOM 1722 C C . LEU A 1 218 ? -11.512 1.047 12.111 1.00 96.50 218 LEU A C 1
ATOM 1724 O O . LEU A 1 218 ? -11.924 -0.015 11.645 1.00 96.50 218 LEU A O 1
ATOM 1728 N N . GLY A 1 219 ? -12.130 1.694 13.096 1.00 95.25 219 GLY A N 1
ATOM 1729 C CA . GLY A 1 219 ? -13.418 1.269 13.648 1.00 95.25 219 GLY A CA 1
ATOM 1730 C C . GLY A 1 219 ? -13.860 2.090 14.859 1.00 95.25 219 GLY A C 1
ATOM 1731 O O . GLY A 1 219 ? -13.282 3.137 15.161 1.00 95.25 219 GLY A O 1
ATOM 1732 N N . PHE A 1 220 ? -14.912 1.619 15.529 1.00 92.62 220 PHE A N 1
ATOM 1733 C CA . PHE A 1 220 ? -15.625 2.345 16.592 1.00 92.62 220 PHE A CA 1
ATOM 1734 C C . PHE A 1 220 ? -15.064 2.145 18.005 1.00 92.62 220 PHE A C 1
ATOM 1736 O O . PHE A 1 220 ? -15.352 2.938 18.899 1.00 92.62 220 PHE A O 1
ATOM 1743 N N . GLU A 1 221 ? -14.260 1.105 18.221 1.00 87.81 221 GLU A N 1
ATOM 1744 C CA . GLU A 1 221 ? -13.791 0.701 19.548 1.00 87.81 221 GLU A CA 1
ATOM 1745 C C . GLU A 1 221 ? -12.269 0.747 19.645 1.00 87.81 221 GLU A C 1
ATOM 1747 O O . GLU A 1 221 ? -11.571 0.436 18.682 1.00 87.81 221 GLU A O 1
ATOM 1752 N N . ASN A 1 222 ? -11.755 1.092 20.831 1.00 86.62 222 ASN A N 1
ATOM 1753 C CA . ASN A 1 222 ? -10.323 1.083 21.154 1.00 86.62 222 ASN A CA 1
ATOM 1754 C C . ASN A 1 222 ? -9.447 1.881 20.166 1.00 86.62 222 ASN A C 1
ATOM 1756 O O . ASN A 1 222 ? -8.292 1.528 19.931 1.00 86.62 222 ASN A O 1
ATOM 1760 N N . PHE A 1 223 ? -9.986 2.953 19.574 1.00 87.88 223 PHE A N 1
ATOM 1761 C CA . PHE A 1 223 ? -9.214 3.791 18.663 1.00 87.88 223 PHE A CA 1
ATOM 1762 C C . PHE A 1 223 ? -8.183 4.643 19.423 1.00 87.88 223 PHE A C 1
ATOM 1764 O O . PHE A 1 223 ? -8.489 5.298 20.418 1.00 87.88 223 PHE A O 1
ATOM 1771 N N . ILE A 1 224 ? -6.953 4.674 18.913 1.00 90.44 224 ILE A N 1
ATOM 1772 C CA . ILE A 1 224 ? -5.843 5.496 19.409 1.00 90.44 224 ILE A CA 1
ATOM 1773 C C . ILE A 1 224 ? -5.916 6.945 18.907 1.00 90.44 224 ILE A C 1
ATOM 1775 O O . ILE A 1 224 ? -5.370 7.854 19.533 1.00 90.44 224 ILE A O 1
ATOM 1779 N N . LEU A 1 225 ? -6.593 7.183 17.777 1.00 88.19 225 LEU A N 1
ATOM 1780 C CA . LEU A 1 225 ? -6.767 8.519 17.211 1.00 88.19 225 LEU A CA 1
ATOM 1781 C C . LEU A 1 225 ? -8.109 8.636 16.468 1.00 88.19 225 LEU A C 1
ATOM 1783 O O . LEU A 1 225 ? -8.294 7.944 15.464 1.00 88.19 225 LEU A O 1
ATOM 1787 N N . PRO A 1 226 ? -9.021 9.530 16.897 1.00 90.06 226 PRO A N 1
ATOM 1788 C CA . PRO A 1 226 ? -10.277 9.783 16.194 1.00 90.06 226 PRO A CA 1
ATOM 1789 C C . PRO A 1 226 ? -10.062 10.251 14.755 1.00 90.06 226 PRO A C 1
ATOM 1791 O O . PRO A 1 226 ? -9.225 11.126 14.505 1.00 90.06 226 PRO A O 1
ATOM 1794 N N . LEU A 1 227 ? -10.890 9.771 13.823 1.00 87.62 227 LEU A N 1
ATOM 1795 C CA . LEU A 1 227 ? -10.790 10.140 12.405 1.00 87.62 227 LEU A CA 1
ATOM 1796 C C . LEU A 1 227 ? -10.964 11.650 12.185 1.00 87.62 227 LEU A C 1
ATOM 1798 O O . LEU A 1 227 ? -10.289 12.254 11.354 1.00 87.62 227 LEU A O 1
ATOM 1802 N N . LYS A 1 228 ? -11.794 12.300 13.010 1.00 84.94 228 LYS A N 1
ATOM 1803 C CA . LYS A 1 228 ? -11.993 13.755 12.974 1.00 84.94 228 LYS A CA 1
ATOM 1804 C C . LYS A 1 228 ? -10.688 14.538 13.178 1.00 84.94 228 LYS A C 1
ATOM 1806 O O . LYS A 1 228 ? -10.451 15.502 12.458 1.00 84.94 228 LYS A O 1
ATOM 1811 N N . LYS A 1 229 ? -9.812 14.092 14.091 1.00 83.31 229 LYS A N 1
ATOM 1812 C CA . LYS A 1 229 ? -8.505 14.735 14.330 1.00 83.31 229 LYS A CA 1
ATOM 1813 C C . LYS A 1 229 ? -7.549 14.564 13.146 1.00 83.31 229 LYS A C 1
ATOM 1815 O O . LYS A 1 229 ? -6.705 15.423 12.915 1.00 83.31 229 LYS A O 1
ATOM 1820 N N . ILE A 1 230 ? -7.695 13.481 12.381 1.00 80.56 230 ILE A N 1
ATOM 1821 C CA . ILE A 1 230 ? -6.914 13.241 11.160 1.00 80.56 230 ILE A CA 1
ATOM 1822 C C . ILE A 1 230 ? -7.349 14.212 10.060 1.00 80.56 230 ILE A C 1
ATOM 1824 O O . ILE A 1 230 ? -6.504 14.804 9.394 1.00 80.56 230 ILE A O 1
ATOM 1828 N N . ASN A 1 231 ? -8.655 14.444 9.911 1.00 74.94 231 ASN A N 1
ATOM 1829 C CA . ASN A 1 231 ? -9.169 15.422 8.952 1.00 74.94 231 ASN A CA 1
ATOM 1830 C C . ASN A 1 231 ? -8.675 16.847 9.249 1.00 74.94 231 ASN A C 1
ATOM 1832 O O . ASN A 1 231 ? -8.362 17.592 8.318 1.00 74.94 231 ASN A O 1
ATOM 1836 N N . ASP A 1 232 ? -8.569 17.220 10.525 1.00 77.69 232 ASP A N 1
ATOM 1837 C CA . ASP A 1 232 ? -8.007 18.514 10.924 1.00 77.69 232 ASP A CA 1
ATOM 1838 C C . ASP A 1 232 ? -6.501 18.591 10.604 1.00 77.69 232 ASP A C 1
ATOM 1840 O O . ASP A 1 232 ? -6.061 19.551 9.966 1.00 77.69 232 ASP A O 1
ATOM 1844 N N . PHE A 1 233 ? -5.736 17.533 10.910 1.00 76.19 233 PHE A N 1
ATOM 1845 C CA . PHE A 1 233 ? -4.316 17.409 10.543 1.00 76.19 233 PHE A CA 1
ATOM 1846 C C . PHE A 1 233 ? -4.076 17.575 9.030 1.00 76.19 233 PHE A C 1
ATOM 1848 O O . PHE A 1 233 ? -3.164 18.291 8.610 1.00 76.19 233 PHE A O 1
ATOM 1855 N N . LEU A 1 234 ? -4.918 16.962 8.193 1.00 72.81 234 LEU A N 1
ATOM 1856 C CA . LEU A 1 234 ? -4.808 17.061 6.734 1.00 72.81 234 LEU A CA 1
ATOM 1857 C C . LEU A 1 234 ? -5.069 18.475 6.205 1.00 72.81 234 LEU A C 1
ATOM 1859 O O . LEU A 1 234 ? -4.354 18.943 5.317 1.00 72.81 234 LEU A O 1
ATOM 1863 N N . LYS A 1 235 ? -6.061 19.183 6.760 1.00 72.44 235 LYS A N 1
ATOM 1864 C CA . LYS A 1 235 ? -6.380 20.567 6.366 1.00 72.44 235 LYS A CA 1
ATOM 1865 C C . LYS A 1 235 ? -5.251 21.542 6.692 1.00 72.44 235 LYS A C 1
ATOM 1867 O O . LYS A 1 235 ? -5.030 22.494 5.943 1.00 72.44 235 LYS A O 1
ATOM 1872 N N . GLU A 1 236 ? -4.546 21.326 7.799 1.00 69.06 236 GLU A N 1
ATOM 1873 C CA . GLU A 1 236 ? -3.384 22.136 8.175 1.00 69.06 236 GLU A CA 1
ATOM 1874 C C . GLU A 1 236 ? -2.193 21.887 7.239 1.00 69.06 236 GLU A C 1
ATOM 1876 O O . GLU A 1 236 ? -1.506 22.831 6.845 1.00 69.06 236 GLU A O 1
ATOM 1881 N N . ARG A 1 237 ? -1.975 20.632 6.828 1.00 66.56 237 ARG A N 1
ATOM 1882 C CA . ARG A 1 237 ? -0.825 20.219 6.008 1.00 66.56 237 ARG A CA 1
ATOM 1883 C C . ARG A 1 237 ? -0.942 20.540 4.522 1.00 66.56 237 ARG A C 1
ATOM 1885 O O . ARG A 1 237 ? 0.079 20.866 3.919 1.00 66.56 237 ARG A O 1
ATOM 1892 N N . GLN A 1 238 ? -2.150 20.567 3.955 1.00 60.94 238 GLN A N 1
ATOM 1893 C CA . GLN A 1 238 ? -2.369 21.016 2.568 1.00 60.94 238 GLN A CA 1
ATOM 1894 C C . GLN A 1 238 ? -1.818 22.428 2.286 1.00 60.94 238 GLN A C 1
ATOM 1896 O O . GLN A 1 238 ? -1.586 22.774 1.132 1.00 60.94 238 GLN A O 1
ATOM 1901 N N . LYS A 1 239 ? -1.576 23.245 3.321 1.00 50.56 239 LYS A N 1
ATOM 1902 C CA . LYS A 1 239 ? -1.026 24.602 3.190 1.00 50.56 239 LYS A CA 1
ATOM 1903 C C . LYS A 1 239 ? 0.507 24.664 3.084 1.00 50.56 239 LYS A C 1
ATOM 1905 O O . LYS A 1 239 ? 1.010 25.706 2.685 1.00 50.56 239 LYS A O 1
ATOM 1910 N N . ASN A 1 240 ? 1.237 23.588 3.406 1.00 48.66 240 ASN A N 1
ATOM 1911 C CA . ASN A 1 240 ? 2.695 23.610 3.631 1.00 48.66 240 ASN A CA 1
ATOM 1912 C C . ASN A 1 240 ? 3.481 22.552 2.818 1.00 48.66 240 ASN A C 1
ATOM 1914 O O . ASN A 1 240 ? 4.464 21.996 3.311 1.00 48.66 240 ASN A O 1
ATOM 1918 N N . MET A 1 241 ? 3.066 22.232 1.588 1.00 51.41 241 MET A N 1
ATOM 1919 C CA . MET A 1 241 ? 3.765 21.242 0.751 1.00 51.41 241 MET A CA 1
ATOM 1920 C C . MET A 1 241 ? 5.050 21.803 0.113 1.00 51.41 241 MET A C 1
ATOM 1922 O O . MET A 1 241 ? 5.099 22.069 -1.085 1.00 51.41 241 MET A O 1
ATOM 1926 N N . GLU A 1 242 ? 6.119 21.948 0.899 1.00 46.12 242 GLU A N 1
ATOM 1927 C CA . GLU A 1 242 ? 7.481 22.090 0.370 1.00 46.12 242 GLU A CA 1
ATOM 1928 C C . GLU A 1 242 ? 8.196 20.725 0.360 1.00 46.12 242 GLU A C 1
ATOM 1930 O O . GLU A 1 242 ? 8.495 20.156 1.406 1.00 46.12 242 GLU A O 1
ATOM 1935 N N . ASN A 1 243 ? 8.442 20.208 -0.851 1.00 44.28 243 ASN A N 1
ATOM 1936 C CA . ASN A 1 243 ? 9.415 19.172 -1.235 1.00 44.28 243 ASN A CA 1
ATOM 1937 C C . ASN A 1 243 ? 9.694 18.043 -0.221 1.00 44.28 243 ASN A C 1
ATOM 1939 O O . ASN A 1 243 ? 10.777 17.959 0.362 1.00 44.28 243 ASN A O 1
ATOM 1943 N N . TYR A 1 244 ? 8.764 17.093 -0.124 1.00 45.91 244 TYR A N 1
ATOM 1944 C CA . TYR A 1 244 ? 9.053 15.754 0.389 1.00 45.91 244 TYR A CA 1
ATOM 1945 C C . TYR A 1 244 ? 9.092 14.770 -0.784 1.00 45.91 244 TYR A C 1
ATOM 1947 O O . TYR A 1 244 ? 8.068 14.448 -1.372 1.00 45.91 244 TYR A O 1
ATOM 1955 N N . GLY A 1 245 ? 10.269 14.248 -1.103 1.00 45.09 245 GLY A N 1
ATOM 1956 C CA . GLY A 1 245 ? 10.454 13.052 -1.933 1.00 45.09 245 GLY A CA 1
ATOM 1957 C C . GLY A 1 245 ? 10.214 11.736 -1.186 1.00 45.09 245 GLY A C 1
ATOM 1958 O O . GLY A 1 245 ? 10.761 10.713 -1.567 1.00 45.09 245 GLY A O 1
ATOM 1959 N N . PHE A 1 246 ? 9.330 11.727 -0.187 1.00 50.16 246 PHE A N 1
ATOM 1960 C CA . PHE A 1 246 ? 8.640 10.504 0.228 1.00 50.16 246 PHE A CA 1
ATOM 1961 C C . PHE A 1 246 ? 7.434 10.318 -0.692 1.00 50.16 246 PHE A C 1
ATOM 1963 O O . PHE A 1 246 ? 6.280 10.477 -0.296 1.00 50.16 246 PHE A O 1
ATOM 1970 N N . THR A 1 247 ? 7.729 10.104 -1.972 1.00 53.97 247 THR A N 1
ATOM 1971 C CA . THR A 1 247 ? 6.747 9.882 -3.030 1.00 53.97 247 THR A CA 1
ATOM 1972 C C . THR A 1 247 ? 5.827 8.755 -2.591 1.00 53.97 247 THR A C 1
ATOM 1974 O O . THR A 1 247 ? 6.324 7.656 -2.416 1.00 53.97 247 THR A O 1
ATOM 1977 N N . TYR A 1 248 ? 4.568 9.073 -2.281 1.00 60.38 248 TYR A N 1
ATOM 1978 C CA . TYR A 1 248 ? 3.319 8.357 -2.589 1.00 60.38 248 TYR A CA 1
ATOM 1979 C C . TYR A 1 248 ? 2.191 8.934 -1.715 1.00 60.38 248 TYR A C 1
ATOM 1981 O O . TYR A 1 248 ? 1.143 9.254 -2.266 1.00 60.38 248 TYR A O 1
ATOM 1989 N N . TYR A 1 249 ? 2.438 9.154 -0.407 1.00 66.56 249 TYR A N 1
ATOM 1990 C CA . TYR A 1 249 ? 1.482 9.712 0.580 1.00 66.56 249 TYR A CA 1
ATOM 1991 C C . TYR A 1 249 ? 2.195 10.436 1.747 1.00 66.56 249 TYR A C 1
ATOM 1993 O O . TYR A 1 249 ? 2.305 9.880 2.848 1.00 66.56 249 TYR A O 1
ATOM 2001 N N . PRO A 1 250 ? 2.716 11.661 1.563 1.00 68.06 250 PRO A N 1
ATOM 2002 C CA . PRO A 1 250 ? 3.472 12.343 2.615 1.00 68.06 250 PRO A CA 1
ATOM 2003 C C . PRO A 1 250 ? 2.661 12.508 3.910 1.00 68.06 250 PRO A C 1
ATOM 2005 O O . PRO A 1 250 ? 3.189 12.295 5.001 1.00 68.06 250 PRO A O 1
ATOM 2008 N N . GLU A 1 251 ? 1.360 12.778 3.813 1.00 72.06 251 GLU A N 1
ATOM 2009 C CA . GLU A 1 251 ? 0.494 12.944 4.978 1.00 72.06 251 GLU A CA 1
ATOM 2010 C C . GLU A 1 251 ? 0.267 11.638 5.746 1.00 72.06 251 GLU A C 1
ATOM 2012 O O . GLU A 1 251 ? 0.194 11.658 6.976 1.00 72.06 251 GLU A O 1
ATOM 2017 N N . ALA A 1 252 ? 0.195 10.498 5.050 1.00 70.06 252 ALA A N 1
ATOM 2018 C CA . ALA A 1 252 ? 0.064 9.191 5.693 1.00 70.06 252 ALA A CA 1
ATOM 2019 C C . ALA A 1 252 ? 1.310 8.869 6.523 1.00 70.06 252 ALA A C 1
ATOM 2021 O O . ALA A 1 252 ? 1.209 8.388 7.651 1.00 70.06 252 ALA A O 1
ATOM 2022 N N . PHE A 1 253 ? 2.494 9.162 5.982 1.00 72.19 253 PHE A N 1
ATOM 2023 C CA . PHE A 1 253 ? 3.757 8.920 6.673 1.00 72.19 253 PHE A CA 1
ATOM 2024 C C . PHE A 1 253 ? 3.938 9.831 7.877 1.00 72.19 253 PHE A C 1
ATOM 2026 O O . PHE A 1 253 ? 4.343 9.377 8.945 1.00 72.19 253 PHE A O 1
ATOM 2033 N N . GLU A 1 254 ? 3.599 11.108 7.745 1.00 73.31 254 GLU A N 1
ATOM 2034 C CA . GLU A 1 254 ? 3.651 12.022 8.878 1.00 73.31 254 GLU A CA 1
ATOM 2035 C C . GLU A 1 254 ? 2.651 11.657 9.967 1.00 73.31 254 GLU A C 1
ATOM 2037 O O . GLU A 1 254 ? 2.974 11.769 11.152 1.00 73.31 254 GLU A O 1
ATOM 2042 N N . LEU A 1 255 ? 1.469 11.170 9.580 1.00 77.75 255 LEU A N 1
ATOM 2043 C CA . LEU A 1 255 ? 0.512 10.626 10.526 1.00 77.75 255 LEU A CA 1
ATOM 2044 C C . LEU A 1 255 ? 1.112 9.438 11.287 1.00 77.75 255 LEU A C 1
ATOM 2046 O O . LEU A 1 255 ? 1.072 9.450 12.511 1.00 77.75 255 LEU A O 1
ATOM 2050 N N . LEU A 1 256 ? 1.738 8.470 10.607 1.00 73.50 256 LEU A N 1
ATOM 2051 C CA . LEU A 1 256 ? 2.421 7.338 11.260 1.00 73.50 256 LEU A CA 1
ATOM 2052 C C . LEU A 1 256 ? 3.523 7.797 12.220 1.00 73.50 256 LEU A C 1
ATOM 2054 O O . LEU A 1 256 ? 3.606 7.316 13.348 1.00 73.50 256 LEU A O 1
ATOM 2058 N N . ILE A 1 257 ? 4.348 8.760 11.803 1.00 72.06 257 ILE A N 1
ATOM 2059 C CA . ILE A 1 257 ? 5.407 9.332 12.64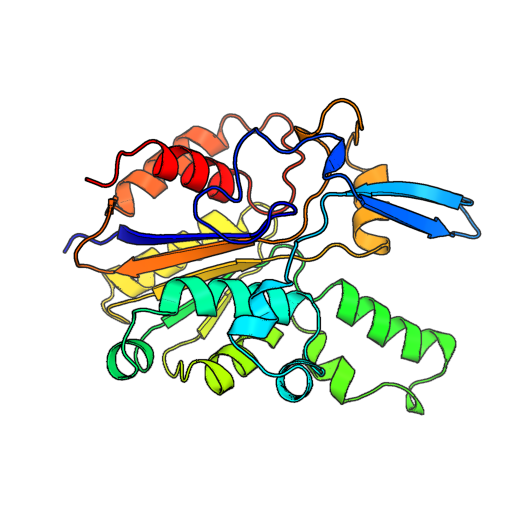5 1.00 72.06 257 ILE 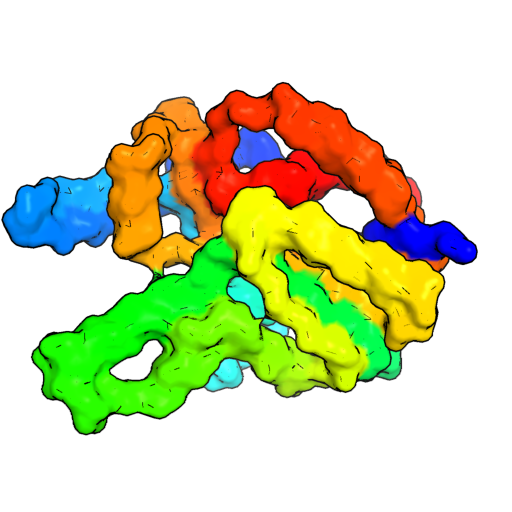A CA 1
ATOM 2060 C C . ILE A 1 257 ? 4.814 9.976 13.904 1.00 72.06 257 ILE A C 1
ATOM 2062 O O . ILE A 1 257 ? 5.394 9.858 14.984 1.00 72.06 257 ILE A O 1
ATOM 2066 N N . ASN A 1 258 ? 3.679 10.665 13.781 1.00 74.88 258 ASN A N 1
ATOM 2067 C CA . ASN A 1 258 ? 2.998 11.276 14.919 1.00 74.88 258 ASN A CA 1
ATOM 2068 C C . ASN A 1 258 ? 2.311 10.231 15.806 1.00 74.88 258 ASN A C 1
ATOM 2070 O O . ASN A 1 258 ? 2.383 10.353 17.025 1.00 74.88 258 ASN A O 1
ATOM 2074 N N . LEU A 1 259 ? 1.720 9.186 15.222 1.00 77.69 259 LEU A N 1
ATOM 2075 C CA . LEU A 1 259 ? 1.131 8.068 15.960 1.00 77.69 259 LEU A CA 1
ATOM 2076 C C . LEU A 1 259 ? 2.182 7.320 16.789 1.00 77.69 259 LEU A C 1
ATOM 2078 O O . LEU A 1 259 ? 1.909 6.991 17.934 1.00 77.69 259 LEU A O 1
ATOM 2082 N N . ASN A 1 260 ? 3.405 7.144 16.278 1.00 66.81 260 ASN A N 1
ATOM 2083 C CA . ASN A 1 260 ? 4.514 6.556 17.043 1.00 66.81 260 ASN A CA 1
ATOM 2084 C C . ASN A 1 260 ? 4.967 7.399 18.247 1.00 66.81 260 ASN A C 1
ATOM 2086 O O . ASN A 1 260 ? 5.635 6.878 19.134 1.00 66.81 260 ASN A O 1
ATOM 2090 N N . LYS A 1 261 ? 4.661 8.703 18.277 1.00 68.94 261 LYS A N 1
ATOM 2091 C CA . LYS A 1 261 ? 4.978 9.582 19.420 1.00 68.94 261 LYS A CA 1
ATOM 2092 C C . LYS A 1 261 ? 3.882 9.595 20.478 1.00 68.94 261 LYS A C 1
ATOM 2094 O O . LYS A 1 261 ? 4.113 10.086 21.580 1.00 68.94 261 LYS A O 1
ATOM 2099 N N . ILE A 1 262 ? 2.684 9.138 20.128 1.00 63.75 262 ILE A N 1
ATOM 2100 C CA . ILE A 1 262 ? 1.604 8.958 21.085 1.00 63.75 262 ILE A CA 1
ATOM 2101 C C . ILE A 1 262 ? 1.954 7.669 21.820 1.00 63.75 262 ILE A C 1
ATOM 2103 O O . ILE A 1 262 ? 1.802 6.591 21.256 1.00 63.75 262 ILE A O 1
ATOM 2107 N N . ASP A 1 263 ? 2.497 7.783 23.037 1.00 47.34 263 ASP A N 1
ATOM 2108 C CA . ASP A 1 263 ? 2.743 6.629 23.906 1.00 47.34 263 ASP A CA 1
ATOM 2109 C C . ASP A 1 263 ? 1.450 5.806 23.994 1.00 47.34 263 ASP A C 1
ATOM 2111 O O . ASP A 1 263 ? 0.479 6.216 24.637 1.00 47.34 263 ASP A O 1
ATOM 2115 N N . ILE A 1 264 ? 1.429 4.658 23.315 1.00 46.28 264 ILE A N 1
ATOM 2116 C CA . ILE A 1 264 ? 0.362 3.669 23.437 1.00 46.28 264 ILE A CA 1
ATOM 2117 C C . ILE A 1 264 ? 0.594 3.002 24.796 1.00 46.28 264 ILE A C 1
ATOM 2119 O O . ILE A 1 264 ? 1.371 2.054 24.901 1.00 46.28 264 ILE A O 1
ATOM 2123 N N . LYS A 1 265 ? 0.021 3.596 25.846 1.00 30.64 265 LYS A N 1
ATOM 2124 C CA . LYS A 1 265 ? -0.041 3.006 27.186 1.00 30.64 265 LYS A CA 1
ATOM 2125 C C . LYS A 1 265 ? -0.994 1.823 27.224 1.00 30.64 265 LYS A C 1
ATOM 2127 O O . LYS A 1 265 ? -2.076 1.935 26.608 1.00 30.64 265 LYS A O 1
#

Radius of gyration: 18.55 Å; Cα contacts (8 Å, |Δi|>4): 496; chains: 1; bounding box: 46×46×57 Å

Sequence (265 aa):
MEYGIIDFVGLSSKGLGKDAFSFKLKKEDISFMEIKSEIFGKKSLPFFKANIDKLKEFYSLKDIRRLDKYARIVLLLSSEILKNINQNEKEDMAVILGTSYGSFKTNCDFLDTIILQGFEYASPMLFTGTVHNSPLAPLGIFQGLRGTSYCISNFEKTFSSSLYLADLLLSSMVCEKILLIFADEISDLLLYGFSNILKIDEDNIRTIPQEGGCAFLLGFENFILPLKKINDFLKERQKNMENYGFTYYPEAFELLINLNKIDIK